Protein AF-G2PT83-F1 (afdb_monomer)

Nearest PDB structures (foldseek):
  5y8t-assembly2_B  TM=5.193E-01  e=3.293E-01  Bacillus spizizenii str. W23
  9bk7-assembly1_A  TM=5.354E-01  e=8.147E-01  synthetic construct
  5ysh-assembly1_A  TM=3.073E-01  e=3.267E+00  Klebsiella oxytoca
  5wq3-assembly1_C-3  TM=2.056E-01  e=6.347E+00  Corynebacterium glutamicum

Structure (mmCIF, N/CA/C/O backbone):
data_AF-G2PT83-F1
#
_entry.id   AF-G2PT83-F1
#
loop_
_atom_site.group_PDB
_atom_site.id
_atom_site.type_symbol
_atom_site.label_atom_id
_atom_site.label_alt_id
_atom_site.label_comp_id
_atom_site.label_asym_id
_atom_site.label_entity_id
_atom_site.label_seq_id
_atom_site.pdbx_PDB_ins_code
_atom_site.Cartn_x
_atom_site.Cartn_y
_atom_site.Cartn_z
_atom_site.occupancy
_atom_site.B_iso_or_equiv
_atom_site.auth_seq_id
_atom_site.auth_comp_id
_atom_site.auth_asym_id
_atom_site.auth_atom_id
_atom_site.pdbx_PDB_model_num
ATOM 1 N N . MET A 1 1 ? 16.046 -8.440 -35.932 1.00 61.16 1 MET A N 1
ATOM 2 C CA . MET A 1 1 ? 14.794 -7.936 -35.333 1.00 61.16 1 MET A CA 1
ATOM 3 C C . MET A 1 1 ? 14.432 -8.852 -34.173 1.00 61.16 1 MET A C 1
ATOM 5 O O . MET A 1 1 ? 14.391 -10.060 -34.379 1.00 61.16 1 MET A O 1
ATOM 9 N N . VAL A 1 2 ? 14.302 -8.329 -32.952 1.00 81.81 2 VAL A N 1
ATOM 10 C CA . VAL A 1 2 ? 13.869 -9.134 -31.797 1.00 81.81 2 VAL A CA 1
ATOM 11 C C . VAL A 1 2 ? 12.350 -9.255 -31.836 1.00 81.81 2 VAL A C 1
ATOM 13 O O . VAL A 1 2 ? 11.663 -8.249 -31.931 1.00 81.81 2 VAL A O 1
ATOM 16 N N . ILE A 1 3 ? 11.838 -10.484 -31.760 1.00 88.31 3 ILE A N 1
ATOM 17 C CA . ILE A 1 3 ? 10.408 -10.735 -31.553 1.00 88.31 3 ILE A CA 1
ATOM 18 C C . ILE A 1 3 ? 10.110 -10.463 -30.080 1.00 88.31 3 ILE A C 1
ATOM 20 O O . ILE A 1 3 ? 10.732 -11.095 -29.217 1.00 88.31 3 ILE A O 1
ATOM 24 N N . ILE A 1 4 ? 9.221 -9.508 -29.812 1.00 91.12 4 ILE A N 1
ATOM 25 C CA . ILE A 1 4 ? 8.724 -9.158 -28.477 1.00 91.12 4 ILE A CA 1
ATOM 26 C C . ILE A 1 4 ? 7.743 -10.243 -28.020 1.00 91.12 4 ILE A C 1
ATOM 28 O O . ILE A 1 4 ? 6.902 -10.692 -28.792 1.00 91.12 4 ILE A O 1
ATOM 32 N N . THR A 1 5 ? 7.926 -10.732 -26.795 1.00 92.94 5 THR A N 1
ATOM 33 C CA . THR A 1 5 ? 7.056 -11.729 -26.157 1.00 92.94 5 THR A CA 1
ATOM 34 C C . THR A 1 5 ? 6.205 -11.060 -25.086 1.00 92.94 5 THR A C 1
ATOM 36 O O . THR A 1 5 ? 6.587 -10.009 -24.581 1.00 92.94 5 THR A O 1
ATOM 39 N N . GLU A 1 6 ? 5.132 -11.712 -24.642 1.00 92.81 6 GLU A N 1
ATOM 40 C CA . GLU A 1 6 ? 4.257 -11.208 -23.569 1.00 92.81 6 GLU A CA 1
ATOM 41 C C . GLU A 1 6 ? 5.035 -10.811 -22.294 1.00 92.81 6 GLU A C 1
ATOM 43 O O . GLU A 1 6 ? 4.738 -9.815 -21.637 1.00 92.81 6 GLU A O 1
ATOM 48 N N . ARG A 1 7 ? 6.096 -11.554 -21.939 1.00 92.81 7 ARG A N 1
ATOM 49 C CA . ARG A 1 7 ? 6.941 -11.206 -20.781 1.00 92.81 7 ARG A CA 1
ATOM 50 C C . ARG A 1 7 ? 7.775 -9.951 -21.008 1.00 92.81 7 ARG A C 1
ATOM 52 O O . ARG A 1 7 ? 8.068 -9.242 -20.049 1.00 92.81 7 ARG A O 1
ATOM 59 N N . ASP A 1 8 ? 8.174 -9.685 -22.247 1.00 94.88 8 ASP A N 1
ATOM 60 C CA . ASP A 1 8 ? 8.874 -8.445 -22.570 1.00 94.88 8 ASP A CA 1
ATOM 61 C C . ASP A 1 8 ? 7.908 -7.268 -22.568 1.00 94.88 8 ASP A C 1
ATOM 63 O O . ASP A 1 8 ? 8.274 -6.217 -22.069 1.00 94.88 8 ASP A O 1
ATOM 67 N N . GLU A 1 9 ? 6.677 -7.442 -23.049 1.00 95.06 9 GLU A N 1
ATOM 68 C CA . GLU A 1 9 ? 5.641 -6.404 -22.966 1.00 95.06 9 GLU A CA 1
ATOM 69 C C . GLU A 1 9 ? 5.367 -6.036 -21.508 1.00 95.06 9 GLU A C 1
ATOM 71 O O . GLU A 1 9 ? 5.374 -4.855 -21.162 1.00 95.06 9 GLU A O 1
ATOM 76 N N . LYS A 1 10 ? 5.237 -7.036 -20.623 1.00 94.56 10 LYS A N 1
ATOM 77 C CA . LYS A 1 10 ? 5.121 -6.818 -19.171 1.00 94.56 10 LYS A CA 1
ATOM 78 C C . LYS A 1 10 ? 6.321 -6.053 -18.618 1.00 94.56 10 LYS A C 1
ATOM 80 O O . LYS A 1 10 ? 6.141 -5.065 -17.912 1.00 94.56 10 LYS A O 1
ATOM 85 N N . LEU A 1 11 ? 7.539 -6.466 -18.970 1.00 95.75 11 LEU A N 1
ATOM 86 C CA . LEU A 1 11 ? 8.767 -5.787 -18.551 1.00 95.75 11 LEU A CA 1
ATOM 87 C C . LEU A 1 11 ? 8.805 -4.327 -19.027 1.00 95.75 11 LEU A C 1
ATOM 89 O O . LEU A 1 11 ? 9.063 -3.431 -18.229 1.00 95.75 11 LEU A O 1
ATOM 93 N N . LEU A 1 12 ? 8.549 -4.086 -20.312 1.00 96.44 12 LEU A N 1
ATOM 94 C CA . LEU A 1 12 ? 8.581 -2.756 -20.915 1.00 96.44 12 LEU A CA 1
ATOM 95 C C . LEU A 1 12 ? 7.490 -1.856 -20.327 1.00 96.44 12 LEU A C 1
ATOM 97 O O . LEU A 1 12 ? 7.772 -0.698 -20.041 1.00 96.44 12 LEU A O 1
ATOM 101 N N . SER A 1 13 ? 6.293 -2.389 -20.071 1.00 94.88 13 SER A N 1
ATOM 102 C CA . SER A 1 13 ? 5.181 -1.655 -19.445 1.00 94.88 13 SER A CA 1
ATOM 103 C C . SER A 1 13 ? 5.490 -1.258 -18.004 1.00 94.88 13 SER A C 1
ATOM 105 O O . SER A 1 13 ? 5.222 -0.132 -17.584 1.00 94.88 13 SER A O 1
ATOM 107 N N . VAL A 1 14 ? 6.102 -2.164 -17.237 1.00 95.00 14 VAL A N 1
ATOM 108 C CA . VAL A 1 14 ? 6.574 -1.865 -15.880 1.00 95.00 14 VAL A CA 1
ATOM 109 C C . VAL A 1 14 ? 7.645 -0.774 -15.924 1.00 95.00 14 VAL A C 1
ATOM 111 O O . VAL A 1 14 ? 7.515 0.222 -15.220 1.00 95.00 14 VAL A O 1
ATOM 114 N N . ILE A 1 15 ? 8.663 -0.903 -16.779 1.00 95.12 15 ILE A N 1
ATOM 115 C CA . ILE A 1 15 ? 9.720 0.114 -16.894 1.00 95.12 15 ILE A CA 1
ATOM 116 C C . ILE A 1 15 ? 9.152 1.448 -17.390 1.00 95.12 15 ILE A C 1
ATOM 118 O O . ILE A 1 15 ? 9.591 2.484 -16.912 1.00 95.12 15 ILE A O 1
ATOM 122 N N . ALA A 1 16 ? 8.168 1.452 -18.291 1.00 93.44 16 ALA A N 1
ATOM 123 C CA . ALA A 1 16 ? 7.529 2.681 -18.758 1.00 93.44 16 ALA A CA 1
ATOM 124 C C . ALA A 1 16 ? 6.890 3.460 -17.601 1.00 93.44 16 ALA A C 1
ATOM 126 O O . ALA A 1 16 ? 7.115 4.660 -17.469 1.00 93.44 16 ALA A O 1
ATOM 127 N N . ARG A 1 17 ? 6.159 2.768 -16.718 1.00 91.94 17 ARG A N 1
ATOM 128 C CA . ARG A 1 17 ? 5.520 3.393 -15.550 1.00 91.94 17 ARG A CA 1
ATOM 129 C C . ARG A 1 17 ? 6.517 3.784 -14.474 1.00 91.94 17 ARG A C 1
ATOM 131 O O . ARG A 1 17 ? 6.433 4.884 -13.945 1.00 91.94 17 ARG A O 1
ATOM 138 N N . PHE A 1 18 ? 7.465 2.908 -14.151 1.00 92.56 18 PHE A N 1
ATOM 139 C CA . PHE A 1 18 ? 8.439 3.144 -13.083 1.00 92.56 18 PHE A CA 1
ATOM 140 C C . PHE A 1 18 ? 9.678 3.934 -13.538 1.00 92.56 18 PHE A C 1
ATOM 142 O O . PHE A 1 18 ? 10.567 4.199 -12.729 1.00 92.56 18 PHE A O 1
ATOM 149 N N . ARG A 1 19 ? 9.745 4.302 -14.826 1.00 92.38 19 ARG A N 1
ATOM 150 C CA . ARG A 1 19 ? 10.868 4.922 -15.565 1.00 92.38 19 ARG A CA 1
ATOM 151 C C . ARG A 1 19 ? 12.132 4.050 -15.664 1.00 92.38 19 ARG A C 1
ATOM 153 O O . ARG A 1 19 ? 12.809 4.039 -16.695 1.00 92.38 19 ARG A O 1
ATOM 160 N N . ARG A 1 20 ? 12.435 3.267 -14.628 1.00 92.44 20 ARG A N 1
ATOM 161 C CA . ARG A 1 20 ? 13.499 2.255 -14.567 1.00 92.44 20 ARG A CA 1
ATOM 162 C C . ARG A 1 20 ? 13.199 1.219 -13.476 1.00 92.44 20 ARG A C 1
ATOM 164 O O . ARG A 1 20 ? 12.404 1.489 -12.581 1.00 92.44 20 ARG A O 1
ATOM 171 N N . ILE A 1 21 ? 13.871 0.070 -13.518 1.00 93.31 21 ILE A N 1
ATOM 172 C CA . ILE A 1 21 ? 13.811 -0.975 -12.479 1.00 93.31 21 ILE A CA 1
ATOM 173 C C . ILE A 1 21 ? 15.180 -1.622 -12.269 1.00 93.31 21 ILE A C 1
ATOM 175 O O . ILE A 1 21 ? 16.045 -1.556 -13.145 1.00 93.31 21 ILE A O 1
ATOM 179 N N . ASP A 1 22 ? 15.370 -2.305 -11.146 1.00 91.56 22 ASP A N 1
ATOM 180 C CA . ASP A 1 22 ? 16.567 -3.102 -10.896 1.00 91.56 22 ASP A CA 1
ATOM 181 C C . ASP A 1 22 ? 16.582 -4.430 -11.693 1.00 91.56 22 ASP A C 1
ATOM 183 O O . ASP A 1 22 ? 15.568 -4.924 -12.206 1.00 91.56 22 ASP A O 1
ATOM 187 N N . TYR A 1 23 ? 17.766 -5.039 -11.809 1.00 91.38 23 TYR A N 1
ATOM 188 C CA . TYR A 1 23 ? 17.926 -6.315 -12.515 1.00 91.38 23 TYR A CA 1
ATOM 189 C C . TYR A 1 23 ? 17.228 -7.503 -11.836 1.00 91.38 23 TYR A C 1
ATOM 191 O O . TYR A 1 23 ? 16.969 -8.491 -12.527 1.00 91.38 23 TYR A O 1
ATOM 199 N N . ASP A 1 24 ? 17.005 -7.499 -10.521 1.00 90.06 24 ASP A N 1
ATOM 200 C CA . ASP A 1 24 ? 16.285 -8.578 -9.829 1.00 90.06 24 ASP A CA 1
ATOM 201 C C . ASP A 1 24 ? 14.798 -8.548 -10.201 1.00 90.06 24 ASP A C 1
ATOM 203 O O . ASP A 1 24 ? 14.266 -9.578 -10.623 1.00 90.06 24 ASP A O 1
ATOM 207 N N . THR A 1 25 ? 14.172 -7.372 -10.208 1.00 91.50 25 THR A N 1
ATOM 208 C CA . THR A 1 25 ? 12.797 -7.157 -10.683 1.00 91.50 25 THR A CA 1
ATOM 209 C C . THR A 1 25 ? 12.654 -7.542 -12.157 1.00 91.50 25 THR A C 1
ATOM 211 O O . THR A 1 25 ? 11.752 -8.297 -12.526 1.00 91.50 25 THR A O 1
ATOM 214 N N . ALA A 1 26 ? 13.594 -7.132 -13.018 1.00 93.12 26 ALA A N 1
ATOM 215 C CA . ALA A 1 26 ? 13.579 -7.542 -14.426 1.00 93.12 26 ALA A CA 1
ATOM 216 C C . ALA A 1 26 ? 13.672 -9.071 -14.595 1.00 93.12 26 ALA A C 1
ATOM 218 O O . ALA A 1 26 ? 13.004 -9.661 -15.450 1.00 93.12 26 ALA A O 1
ATOM 219 N N . ARG A 1 27 ? 14.496 -9.734 -13.773 1.00 91.44 27 ARG A N 1
ATOM 220 C CA . ARG A 1 27 ? 14.614 -11.198 -13.769 1.00 91.44 27 ARG A CA 1
ATOM 221 C C . ARG A 1 27 ? 13.336 -11.865 -13.276 1.00 91.44 27 ARG A C 1
ATOM 223 O O . ARG A 1 27 ? 12.933 -12.851 -13.884 1.00 91.44 27 ARG A O 1
ATOM 230 N N . LEU A 1 28 ? 12.691 -11.319 -12.248 1.00 91.06 28 LEU A N 1
ATOM 231 C CA . LEU A 1 28 ? 11.420 -11.819 -11.726 1.00 91.06 28 LEU A CA 1
ATOM 232 C C . LEU A 1 28 ? 10.342 -11.860 -12.821 1.00 91.06 28 LEU A C 1
ATOM 234 O O . LEU A 1 28 ? 9.713 -12.898 -13.012 1.00 91.06 28 LEU A O 1
ATOM 238 N N . ILE A 1 29 ? 10.196 -10.778 -13.594 1.00 92.75 29 ILE A N 1
ATOM 239 C CA . ILE A 1 29 ? 9.209 -10.680 -14.686 1.00 92.75 29 ILE A CA 1
ATOM 240 C C . ILE A 1 29 ? 9.523 -11.673 -15.817 1.00 92.75 29 ILE A C 1
ATOM 242 O O . ILE A 1 29 ? 8.645 -12.371 -16.329 1.00 92.75 29 ILE A O 1
ATOM 246 N N . LEU A 1 30 ? 10.794 -11.763 -16.223 1.00 91.44 30 LEU A N 1
ATOM 247 C CA . LEU A 1 30 ? 11.213 -12.615 -17.343 1.00 91.44 30 LEU A CA 1
ATOM 248 C C . LEU A 1 30 ? 11.291 -14.111 -16.973 1.00 91.44 30 LEU A C 1
ATOM 250 O O . LEU A 1 30 ? 11.256 -14.976 -17.860 1.00 91.44 30 LEU A O 1
ATOM 254 N N . GLY A 1 31 ? 11.376 -14.436 -15.682 1.00 87.06 31 GLY A N 1
ATOM 255 C CA . GLY A 1 31 ? 11.450 -15.791 -15.143 1.00 87.06 31 GLY A CA 1
ATOM 256 C C . GLY A 1 31 ? 12.885 -16.319 -15.018 1.00 87.06 31 GLY A C 1
ATOM 257 O O . GLY A 1 31 ? 13.765 -15.663 -14.469 1.00 87.06 31 GLY A O 1
ATOM 258 N N . SER A 1 32 ? 13.135 -17.548 -15.496 1.00 81.12 32 SER A N 1
ATOM 259 C CA . SER A 1 32 ? 14.377 -18.308 -15.236 1.00 81.12 32 SER A CA 1
ATOM 260 C C . SER A 1 32 ? 15.671 -17.473 -15.311 1.00 81.12 32 SER A C 1
ATOM 262 O O . SER A 1 32 ? 15.878 -16.726 -16.267 1.00 81.12 32 SER A O 1
ATOM 264 N N . ARG A 1 33 ? 16.582 -17.641 -14.340 1.00 72.81 33 ARG A N 1
ATOM 265 C CA . ARG A 1 33 ? 17.803 -16.818 -14.179 1.00 72.81 33 ARG A CA 1
ATOM 266 C C . ARG A 1 33 ? 18.690 -16.750 -15.432 1.00 72.81 33 ARG A C 1
ATOM 268 O O . ARG A 1 33 ? 19.196 -15.689 -15.783 1.00 72.81 33 ARG A O 1
ATOM 275 N N . TRP A 1 34 ? 18.883 -17.876 -16.117 1.00 73.88 34 TRP A N 1
ATOM 276 C CA . TRP A 1 34 ? 19.700 -17.932 -17.336 1.00 73.88 34 TRP A CA 1
ATOM 277 C C . TRP A 1 34 ? 18.961 -17.419 -18.575 1.00 73.88 34 TRP A C 1
ATOM 279 O O . TRP A 1 34 ? 19.566 -16.773 -19.435 1.00 73.88 34 TRP A O 1
ATOM 289 N N . GLY A 1 35 ? 17.655 -17.687 -18.665 1.00 84.50 35 GLY A N 1
ATOM 290 C CA . GLY A 1 35 ? 16.815 -17.203 -19.758 1.00 84.50 35 GLY A CA 1
ATOM 291 C C . GLY A 1 35 ? 16.669 -15.684 -19.727 1.00 84.50 35 GLY A C 1
ATOM 292 O O . GLY A 1 35 ? 16.851 -15.032 -20.755 1.00 84.50 35 GLY A O 1
ATOM 293 N N . SER A 1 36 ? 16.440 -15.116 -18.542 1.00 89.25 36 SER A N 1
ATOM 294 C CA . SER A 1 36 ? 16.306 -13.673 -18.334 1.00 89.25 36 SER A CA 1
ATOM 295 C C . SER A 1 36 ? 17.589 -12.921 -18.680 1.00 89.25 36 SER A C 1
ATOM 297 O O . SER A 1 36 ? 17.516 -11.941 -19.410 1.00 89.25 36 SER A O 1
ATOM 299 N N . HIS A 1 37 ? 18.775 -13.407 -18.295 1.00 89.88 37 HIS A N 1
ATOM 300 C CA . HIS A 1 37 ? 20.033 -12.743 -18.668 1.00 89.88 37 HIS A CA 1
ATOM 301 C C . HIS A 1 37 ? 20.239 -12.670 -20.192 1.00 89.88 37 HIS A C 1
ATOM 303 O O . HIS A 1 37 ? 20.523 -11.602 -20.740 1.00 89.88 37 HIS A O 1
ATOM 309 N N . LYS A 1 38 ? 20.047 -13.792 -20.903 1.00 91.19 38 LYS A N 1
ATOM 310 C CA . LYS A 1 38 ? 20.135 -13.818 -22.375 1.00 91.19 38 LYS A CA 1
ATOM 311 C C . LYS A 1 38 ? 19.074 -12.923 -23.015 1.00 91.19 38 LYS A C 1
ATOM 313 O O . LYS A 1 38 ? 19.353 -12.292 -24.035 1.00 91.19 38 LYS A O 1
ATOM 318 N N . ARG A 1 39 ? 17.870 -12.873 -22.438 1.00 94.19 39 ARG A N 1
ATOM 319 C CA . ARG A 1 39 ? 16.771 -12.051 -22.949 1.00 94.19 39 ARG A CA 1
ATOM 320 C C . ARG A 1 39 ? 17.040 -10.561 -22.757 1.00 94.19 39 ARG A C 1
ATOM 322 O O . ARG A 1 39 ? 16.969 -9.830 -23.739 1.00 94.19 39 ARG A O 1
ATOM 329 N N . ILE A 1 40 ? 17.449 -10.139 -21.560 1.00 94.81 40 ILE A N 1
ATOM 330 C CA . ILE A 1 40 ? 17.853 -8.754 -21.269 1.00 94.81 40 ILE A CA 1
ATOM 331 C C . ILE A 1 40 ? 18.957 -8.318 -22.232 1.00 94.81 40 ILE A C 1
ATOM 333 O O . ILE A 1 40 ? 18.846 -7.255 -22.833 1.00 94.81 40 ILE A O 1
ATOM 337 N N . LYS A 1 41 ? 19.977 -9.160 -22.459 1.00 94.38 41 LYS A N 1
ATOM 338 C CA . LYS A 1 41 ? 21.035 -8.861 -23.435 1.00 94.38 41 LYS A CA 1
ATOM 339 C C . LYS A 1 41 ? 20.471 -8.600 -24.837 1.00 94.38 41 LYS A C 1
ATOM 341 O O . LYS A 1 41 ? 20.796 -7.582 -25.430 1.00 94.38 41 LYS A O 1
ATOM 346 N N . LYS A 1 42 ? 19.577 -9.457 -25.342 1.00 95.00 42 LYS A N 1
ATOM 347 C CA . LYS A 1 42 ? 18.940 -9.253 -26.659 1.00 95.00 42 LYS A CA 1
ATOM 348 C C . LYS A 1 42 ? 18.139 -7.948 -26.740 1.00 95.00 42 LYS A C 1
ATOM 350 O O . LYS A 1 42 ? 18.166 -7.289 -27.779 1.00 95.00 42 LYS A O 1
ATOM 355 N N . LEU A 1 43 ? 17.424 -7.591 -25.672 1.00 96.44 43 LEU A N 1
ATOM 356 C CA . LEU A 1 43 ? 16.651 -6.347 -25.599 1.00 96.44 43 LEU A CA 1
ATOM 357 C C . LEU A 1 43 ? 17.556 -5.106 -25.539 1.00 96.44 43 LEU A C 1
ATOM 359 O O . LEU A 1 43 ? 17.233 -4.103 -26.171 1.00 96.44 43 LEU A O 1
ATOM 363 N N . LEU A 1 44 ? 18.695 -5.187 -24.840 1.00 96.12 44 LEU A N 1
ATOM 364 C CA . LEU A 1 44 ? 19.739 -4.153 -24.842 1.00 96.12 44 LEU A CA 1
ATOM 365 C C . LEU A 1 44 ? 20.349 -3.989 -26.242 1.00 96.12 44 LEU A C 1
ATOM 367 O O . LEU A 1 44 ? 20.380 -2.880 -26.769 1.00 96.12 44 LEU A O 1
ATOM 371 N N . ASP A 1 45 ? 20.757 -5.093 -26.877 1.00 96.06 45 ASP A N 1
ATOM 372 C CA . ASP A 1 45 ? 21.353 -5.093 -28.224 1.00 96.06 45 ASP A CA 1
ATOM 373 C C . ASP A 1 45 ? 20.380 -4.518 -29.274 1.00 96.06 45 ASP A C 1
ATOM 375 O O . ASP A 1 45 ? 20.790 -3.884 -30.244 1.00 96.06 45 ASP A O 1
ATOM 379 N N . SER A 1 46 ? 19.072 -4.700 -29.059 1.00 95.44 46 SER A N 1
ATOM 380 C CA . SER A 1 46 ? 18.005 -4.177 -29.925 1.00 95.44 46 SER A CA 1
ATOM 381 C C . SER A 1 46 ? 17.469 -2.809 -29.493 1.00 95.44 46 SER A C 1
ATOM 383 O O . SER A 1 46 ? 16.477 -2.353 -30.053 1.00 95.44 46 SER A O 1
ATOM 385 N N . ARG A 1 47 ? 18.104 -2.151 -28.513 1.00 96.19 47 ARG A N 1
ATOM 386 C CA . ARG A 1 47 ? 17.750 -0.814 -27.998 1.00 96.19 47 ARG A CA 1
ATOM 387 C C . ARG A 1 47 ? 16.337 -0.684 -27.413 1.00 96.19 47 ARG A C 1
ATOM 389 O O . ARG A 1 47 ? 15.842 0.433 -27.269 1.00 96.19 47 ARG A O 1
ATOM 396 N N . TYR A 1 48 ? 15.700 -1.794 -27.038 1.00 97.00 48 TYR A N 1
ATOM 397 C CA . TYR A 1 48 ? 14.461 -1.775 -26.251 1.00 97.00 48 TYR A CA 1
ATOM 398 C C . TYR A 1 48 ? 14.739 -1.412 -24.793 1.00 97.00 48 TYR A C 1
ATOM 400 O O . TYR A 1 48 ? 13.987 -0.663 -24.178 1.00 97.00 48 TYR A O 1
ATOM 408 N N . LEU A 1 49 ? 15.863 -1.888 -24.262 1.00 97.00 49 LEU A N 1
ATOM 409 C CA . LEU A 1 49 ? 16.367 -1.511 -22.947 1.00 97.00 49 LEU A CA 1
ATOM 410 C C . LEU A 1 49 ? 17.659 -0.705 -23.087 1.00 97.00 49 LEU A C 1
ATOM 412 O O . LEU A 1 49 ? 18.384 -0.832 -24.076 1.00 97.00 49 LEU A O 1
ATOM 416 N N . ALA A 1 50 ? 17.975 0.064 -22.055 1.00 96.44 50 ALA A N 1
ATOM 417 C CA . ALA A 1 50 ? 19.273 0.670 -21.817 1.00 96.44 50 ALA A CA 1
ATOM 418 C C . ALA A 1 50 ? 19.691 0.425 -20.362 1.00 96.44 50 ALA A C 1
ATOM 420 O O . ALA A 1 50 ? 18.854 0.216 -19.482 1.00 96.44 50 ALA A O 1
ATOM 421 N N . LYS A 1 51 ? 21.001 0.439 -20.105 1.00 94.31 51 LYS A N 1
ATOM 422 C CA . LYS A 1 51 ? 21.518 0.400 -18.733 1.00 94.31 51 LYS A CA 1
ATOM 423 C C . LYS A 1 51 ? 21.353 1.773 -18.094 1.00 94.31 51 LYS A C 1
ATOM 425 O O . LYS A 1 51 ? 21.640 2.777 -18.744 1.00 94.31 51 LYS A O 1
ATOM 430 N N . ASP A 1 52 ? 20.949 1.785 -16.832 1.00 89.50 52 ASP A N 1
ATOM 431 C CA . ASP A 1 52 ? 20.980 2.969 -15.983 1.00 89.50 52 ASP A CA 1
ATOM 432 C C . ASP A 1 52 ? 21.866 2.671 -14.771 1.00 89.50 52 ASP A C 1
ATOM 434 O O . ASP A 1 52 ? 21.550 1.829 -13.928 1.00 89.50 52 ASP A O 1
ATOM 438 N N . GLY A 1 53 ? 23.063 3.254 -14.757 1.00 85.12 53 GLY A N 1
ATOM 439 C CA . GLY A 1 53 ? 24.109 2.862 -13.817 1.00 85.12 53 GLY A CA 1
ATOM 440 C C . GLY A 1 53 ? 24.498 1.376 -13.918 1.00 85.12 53 GLY A C 1
ATOM 441 O O . GLY A 1 53 ? 24.499 0.766 -14.993 1.00 85.12 53 GLY A O 1
ATOM 442 N N . LYS A 1 54 ? 24.895 0.792 -12.779 1.00 84.12 54 LYS A N 1
ATOM 443 C CA . LYS A 1 54 ? 25.345 -0.612 -12.693 1.00 84.12 54 LYS A CA 1
ATOM 444 C C . LYS A 1 54 ? 24.219 -1.597 -12.376 1.00 84.12 54 LYS A C 1
ATOM 446 O O . LYS A 1 54 ? 24.338 -2.768 -12.726 1.00 84.12 54 LYS A O 1
ATOM 451 N N . SER A 1 55 ? 23.166 -1.136 -11.710 1.00 86.12 55 SER A N 1
ATOM 452 C CA . SER A 1 55 ? 22.152 -1.978 -11.065 1.00 86.12 55 SER A CA 1
ATOM 453 C C . SER A 1 55 ? 20.752 -1.840 -11.657 1.00 86.12 55 SER A C 1
ATOM 455 O O . SER A 1 55 ? 19.896 -2.653 -11.310 1.00 86.12 55 SER A O 1
ATOM 457 N N . CYS A 1 56 ? 20.521 -0.890 -12.570 1.00 92.69 56 CYS A N 1
ATOM 458 C CA . CYS A 1 56 ? 19.192 -0.611 -13.105 1.00 92.69 56 CYS A CA 1
ATOM 459 C C . CYS A 1 56 ? 19.122 -0.715 -14.637 1.00 92.69 56 CYS A C 1
ATOM 461 O O . CYS A 1 56 ? 20.120 -0.670 -15.371 1.00 92.69 56 CYS A O 1
ATOM 463 N N . LEU A 1 57 ? 17.893 -0.881 -15.114 1.00 94.94 57 LEU A N 1
ATOM 464 C CA . LEU A 1 57 ? 17.485 -0.927 -16.509 1.00 94.94 57 LEU A CA 1
ATOM 465 C C . LEU A 1 57 ? 16.404 0.127 -16.741 1.00 94.94 57 LEU A C 1
ATOM 467 O O . LEU A 1 57 ? 15.447 0.207 -15.974 1.00 94.94 57 LEU A O 1
ATOM 471 N N . LYS A 1 58 ? 16.530 0.879 -17.833 1.00 96.06 58 LYS A N 1
ATOM 472 C CA . LYS A 1 58 ? 15.512 1.815 -18.330 1.00 96.06 58 LYS A CA 1
ATOM 473 C C . LYS A 1 58 ? 15.132 1.489 -19.770 1.00 96.06 58 LYS A C 1
ATOM 475 O O . LYS A 1 58 ? 15.767 0.640 -20.403 1.00 96.06 58 LYS A O 1
ATOM 480 N N . LEU A 1 59 ? 14.111 2.153 -20.308 1.00 96.69 59 LEU A N 1
ATOM 481 C CA . LEU A 1 59 ? 13.787 2.008 -21.727 1.00 96.69 59 LEU A CA 1
ATOM 482 C C . LEU A 1 59 ? 14.882 2.640 -22.594 1.00 96.69 59 LEU A C 1
ATOM 484 O O . LEU A 1 59 ? 15.298 3.779 -22.375 1.00 96.69 59 LEU A O 1
ATOM 488 N N . GLY A 1 60 ? 15.339 1.890 -23.596 1.00 96.19 60 GLY A N 1
ATOM 489 C CA . GLY A 1 60 ? 16.145 2.432 -24.689 1.00 96.19 60 GLY A CA 1
ATOM 490 C C . GLY A 1 60 ? 15.257 3.105 -25.738 1.00 96.19 60 GLY A C 1
ATOM 491 O O . GLY A 1 60 ? 14.034 3.094 -25.618 1.00 96.19 60 GLY A O 1
ATOM 492 N N . GLN A 1 61 ? 15.849 3.663 -26.797 1.00 95.50 61 GLN A N 1
ATOM 493 C CA . GLN A 1 61 ? 15.094 4.409 -27.812 1.00 95.50 61 GLN A CA 1
ATOM 494 C C . GLN A 1 61 ? 13.935 3.600 -28.419 1.00 95.50 61 GLN A C 1
ATOM 496 O O . GLN A 1 61 ? 12.819 4.101 -28.500 1.00 95.50 61 GLN A O 1
ATOM 501 N N . SER A 1 62 ? 14.175 2.341 -28.797 1.00 95.88 62 SER A N 1
ATOM 502 C CA . SER A 1 62 ? 13.131 1.474 -29.357 1.00 95.88 62 SER A CA 1
ATOM 503 C C . SER A 1 62 ? 12.074 1.099 -28.317 1.00 95.88 62 SER A C 1
ATOM 505 O O . SER A 1 62 ? 10.916 0.912 -28.668 1.00 95.88 62 SER A O 1
ATOM 507 N N . GLY A 1 63 ? 12.452 1.032 -27.038 1.00 96.56 63 GLY A N 1
ATOM 508 C CA . GLY A 1 63 ? 11.518 0.803 -25.937 1.00 96.56 63 GLY A CA 1
ATOM 509 C C . GLY A 1 63 ? 10.618 2.008 -25.687 1.00 96.56 63 GLY A C 1
ATOM 510 O O . GLY A 1 63 ? 9.419 1.829 -25.511 1.00 96.56 63 GLY A O 1
ATOM 511 N N . LYS A 1 64 ? 11.170 3.229 -25.733 1.00 96.00 64 LYS A N 1
ATOM 512 C CA . LYS A 1 64 ? 10.393 4.473 -25.609 1.00 96.00 64 LYS A CA 1
ATOM 513 C C . LYS A 1 64 ? 9.390 4.618 -26.757 1.00 96.00 64 LYS A C 1
ATOM 515 O O . LYS A 1 64 ? 8.231 4.923 -26.503 1.00 96.00 64 LYS A O 1
ATOM 520 N N . THR A 1 65 ? 9.804 4.323 -27.993 1.00 96.12 65 THR A N 1
ATOM 521 C CA . THR A 1 65 ? 8.890 4.276 -29.147 1.00 96.12 65 THR A CA 1
ATOM 522 C C . THR A 1 65 ? 7.787 3.240 -28.945 1.00 96.12 65 THR A C 1
ATOM 524 O O . THR A 1 65 ? 6.616 3.569 -29.092 1.00 96.12 65 THR A O 1
ATOM 527 N N . TRP A 1 66 ? 8.141 2.021 -28.528 1.00 96.06 66 TRP A N 1
ATOM 528 C CA . TRP A 1 66 ? 7.159 0.971 -28.256 1.00 96.06 66 TRP A CA 1
ATOM 529 C C . TRP A 1 66 ? 6.142 1.387 -27.182 1.00 96.06 66 TRP A C 1
ATOM 531 O O . TRP A 1 66 ? 4.945 1.205 -27.386 1.00 96.06 66 TRP A O 1
ATOM 541 N N . ALA A 1 67 ? 6.597 1.987 -26.076 1.00 94.62 67 ALA A N 1
ATOM 542 C CA . ALA A 1 67 ? 5.729 2.434 -24.985 1.00 94.62 67 ALA A CA 1
ATOM 543 C C . ALA A 1 67 ? 4.751 3.530 -25.434 1.00 94.62 67 ALA A C 1
ATOM 545 O O . ALA A 1 67 ? 3.576 3.479 -25.081 1.00 94.62 67 ALA A O 1
ATOM 546 N N . TYR A 1 68 ? 5.205 4.474 -26.259 1.00 93.94 68 TYR A N 1
ATOM 547 C CA . TYR A 1 68 ? 4.323 5.482 -26.841 1.00 93.94 68 TYR A CA 1
ATOM 548 C C . TYR A 1 68 ? 3.278 4.851 -27.774 1.00 93.94 68 TYR A C 1
ATOM 550 O O . TYR A 1 68 ? 2.088 5.104 -27.622 1.00 93.94 68 TYR A O 1
ATOM 558 N N . GLU A 1 69 ? 3.704 3.982 -28.694 1.00 94.56 69 GLU A N 1
ATOM 559 C CA . GLU A 1 69 ? 2.821 3.360 -29.691 1.00 94.56 69 GLU A CA 1
ATOM 560 C C . GLU A 1 69 ? 1.785 2.402 -29.083 1.00 94.56 69 GLU A C 1
ATOM 562 O O . GLU A 1 69 ? 0.669 2.318 -29.589 1.00 94.56 69 GLU A O 1
ATOM 567 N N . HIS A 1 70 ? 2.144 1.671 -28.022 1.00 93.19 70 HIS A N 1
ATOM 568 C CA . HIS A 1 70 ? 1.307 0.595 -27.473 1.00 93.19 70 HIS A CA 1
ATOM 569 C C . HIS A 1 70 ? 0.595 0.978 -26.174 1.00 93.19 70 HIS A C 1
ATOM 571 O O . HIS A 1 70 ? -0.462 0.425 -25.882 1.00 93.19 70 HIS A O 1
ATOM 577 N N . LEU A 1 71 ? 1.164 1.895 -25.385 1.00 88.88 71 LEU A N 1
ATOM 578 C CA . LEU A 1 71 ? 0.619 2.301 -24.083 1.00 88.88 71 LEU A CA 1
ATOM 579 C C . LEU A 1 71 ? 0.197 3.775 -24.051 1.00 88.88 71 LEU A C 1
ATOM 581 O O . LEU A 1 71 ? -0.432 4.191 -23.084 1.00 88.88 71 LEU A O 1
ATOM 585 N N . GLY A 1 72 ? 0.564 4.577 -25.057 1.00 88.25 72 GLY A N 1
ATOM 586 C CA . GLY A 1 72 ? 0.343 6.026 -25.044 1.00 88.25 72 GLY A CA 1
ATOM 587 C C . GLY A 1 72 ? 1.208 6.775 -24.025 1.00 88.25 72 GLY A C 1
ATOM 588 O O . GLY A 1 72 ? 0.930 7.932 -23.727 1.00 88.25 72 GLY A O 1
ATOM 589 N N . ILE A 1 73 ? 2.249 6.137 -23.476 1.00 86.81 73 ILE A N 1
ATOM 590 C CA . ILE A 1 73 ? 3.071 6.705 -22.400 1.00 86.81 73 ILE A CA 1
ATOM 591 C C . ILE A 1 73 ? 4.329 7.344 -22.988 1.00 86.81 73 ILE A C 1
ATOM 593 O O . ILE A 1 73 ? 5.138 6.676 -23.639 1.00 86.81 73 ILE A O 1
ATOM 597 N N . THR A 1 74 ? 4.538 8.626 -22.689 1.00 88.00 74 THR A N 1
ATOM 598 C CA . THR A 1 74 ? 5.814 9.303 -22.950 1.00 88.00 74 THR A CA 1
ATOM 599 C C . THR A 1 74 ? 6.747 9.079 -21.766 1.00 88.00 74 THR A C 1
ATOM 601 O O . THR A 1 74 ? 6.485 9.544 -20.664 1.00 88.00 74 THR A O 1
ATOM 604 N N . VAL A 1 75 ? 7.836 8.336 -21.976 1.00 86.94 75 VAL A N 1
ATOM 605 C CA . VAL A 1 75 ? 8.734 7.935 -20.881 1.00 86.94 75 VAL A CA 1
ATOM 606 C C . VAL A 1 75 ? 9.904 8.905 -20.735 1.00 86.94 75 VAL A C 1
ATOM 608 O O . VAL A 1 75 ? 10.863 8.896 -21.522 1.00 86.94 75 VAL A O 1
ATOM 611 N N . GLU A 1 76 ? 9.831 9.703 -19.677 1.00 84.69 76 GLU A N 1
ATOM 612 C CA . GLU A 1 76 ? 10.900 10.586 -19.217 1.00 84.69 76 GLU A CA 1
ATOM 613 C C . GLU A 1 76 ? 11.931 9.841 -18.358 1.00 84.69 76 GLU A C 1
ATOM 615 O O . GLU A 1 76 ? 11.678 8.756 -17.826 1.00 84.69 76 GLU A O 1
ATOM 620 N N . ASP A 1 77 ? 13.128 10.415 -18.250 1.00 80.31 77 ASP A N 1
ATOM 621 C CA . ASP A 1 77 ? 14.169 9.886 -17.369 1.00 80.31 77 ASP A CA 1
ATOM 622 C C . ASP A 1 77 ? 13.865 10.261 -15.900 1.00 80.31 77 ASP A C 1
ATOM 624 O O . ASP A 1 77 ? 13.051 11.140 -15.616 1.00 80.31 77 ASP A O 1
ATOM 628 N N . VAL A 1 78 ? 14.478 9.553 -14.947 1.00 79.56 78 VAL A N 1
ATOM 629 C CA . VAL A 1 78 ? 14.329 9.874 -13.518 1.00 79.56 78 VAL A CA 1
ATOM 630 C C . VAL A 1 78 ? 15.099 11.158 -13.217 1.00 79.56 78 VAL A C 1
ATOM 632 O O . VAL A 1 78 ? 16.308 11.224 -13.426 1.00 79.56 78 VAL A O 1
ATOM 635 N N . ASP A 1 79 ? 14.383 12.165 -12.739 1.00 76.31 79 ASP A N 1
ATOM 636 C CA . ASP 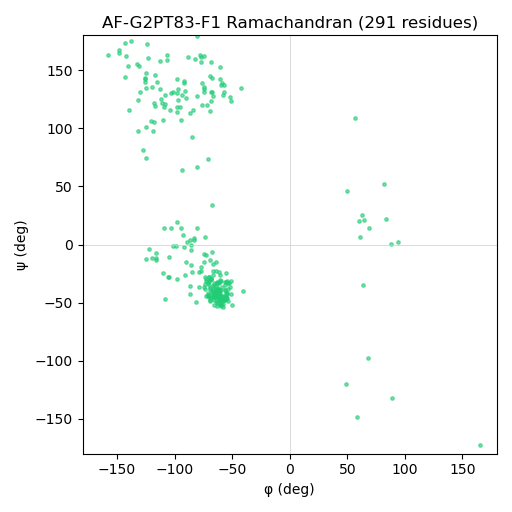A 1 79 ? 14.874 13.491 -12.365 1.00 76.31 79 ASP A CA 1
ATOM 637 C C . ASP A 1 79 ? 15.127 13.619 -10.854 1.00 76.31 79 ASP A C 1
ATOM 639 O O . ASP A 1 79 ? 16.043 14.328 -10.439 1.00 76.31 79 ASP A O 1
ATOM 643 N N . ASP A 1 80 ? 14.365 12.882 -10.041 1.00 81.81 80 ASP A N 1
ATOM 644 C CA . ASP A 1 80 ? 14.464 12.854 -8.579 1.00 81.81 80 ASP A CA 1
ATOM 645 C C . ASP A 1 80 ? 14.669 11.416 -8.064 1.00 81.81 80 ASP A C 1
ATOM 647 O O . ASP A 1 80 ? 13.735 10.611 -7.969 1.00 81.81 80 ASP A O 1
ATOM 651 N N . GLU A 1 81 ? 15.924 11.100 -7.736 1.00 84.69 81 GLU A N 1
ATOM 652 C CA . GLU A 1 81 ? 16.355 9.797 -7.220 1.00 84.69 81 GLU A CA 1
ATOM 653 C C . GLU A 1 81 ? 15.666 9.451 -5.891 1.00 84.69 81 GLU A C 1
ATOM 655 O O . GLU A 1 81 ? 15.190 8.332 -5.710 1.00 84.69 81 GLU A O 1
ATOM 660 N N . GLU A 1 82 ? 15.545 10.424 -4.982 1.00 83.25 82 GLU A N 1
ATOM 661 C CA . GLU A 1 82 ? 14.969 10.211 -3.652 1.00 83.25 82 GLU A CA 1
ATOM 662 C C . GLU A 1 82 ? 13.472 9.897 -3.754 1.00 83.25 82 GLU A C 1
ATOM 664 O O . GLU A 1 82 ? 12.944 9.027 -3.051 1.00 83.25 82 GLU A O 1
ATOM 669 N N . ARG A 1 83 ? 12.761 10.600 -4.640 1.00 81.25 83 ARG A N 1
ATOM 670 C CA . ARG A 1 83 ? 11.352 10.314 -4.921 1.00 81.25 83 ARG A CA 1
ATOM 671 C C . ARG A 1 83 ? 11.188 8.943 -5.562 1.00 81.25 83 ARG A C 1
ATOM 673 O O . ARG A 1 83 ? 10.273 8.214 -5.179 1.00 81.25 83 ARG A O 1
ATOM 680 N N . TRP A 1 84 ? 12.057 8.581 -6.502 1.00 87.56 84 TRP A N 1
ATOM 681 C CA . TRP A 1 84 ? 12.014 7.268 -7.138 1.00 87.56 84 TRP A CA 1
ATOM 682 C C . TRP A 1 84 ? 12.234 6.136 -6.127 1.00 87.56 84 TRP A C 1
ATOM 684 O O . TRP A 1 84 ? 11.437 5.199 -6.103 1.00 87.56 84 TRP A O 1
ATOM 694 N N . GLU A 1 85 ? 13.229 6.251 -5.242 1.00 87.06 85 GLU A N 1
ATOM 695 C CA . GLU A 1 85 ? 13.505 5.268 -4.183 1.00 87.06 85 GLU A CA 1
ATOM 696 C C . GLU A 1 85 ? 12.286 5.027 -3.281 1.00 87.06 85 GLU A C 1
ATOM 698 O O . GLU A 1 85 ? 11.917 3.879 -3.028 1.00 87.06 85 GLU A O 1
ATOM 703 N N . LYS A 1 86 ? 11.589 6.093 -2.861 1.00 84.94 86 LYS A N 1
ATOM 704 C CA . LYS A 1 86 ? 10.366 5.964 -2.043 1.00 84.94 86 LYS A CA 1
ATOM 705 C C . LYS A 1 86 ? 9.256 5.210 -2.763 1.00 84.94 86 LYS A C 1
ATOM 707 O O . LYS A 1 86 ? 8.518 4.460 -2.124 1.00 84.94 86 LYS A O 1
ATOM 712 N N . VAL A 1 87 ? 9.107 5.451 -4.067 1.00 89.25 87 VAL A N 1
ATOM 713 C CA . VAL A 1 87 ? 8.096 4.784 -4.889 1.00 89.25 87 VAL A CA 1
ATOM 714 C C . VAL A 1 87 ? 8.440 3.318 -5.059 1.00 89.25 87 VAL A C 1
ATOM 716 O O . VAL A 1 87 ? 7.567 2.477 -4.874 1.00 89.25 87 VAL A O 1
ATOM 719 N N . ILE A 1 88 ? 9.683 2.991 -5.406 1.00 87.38 88 ILE A N 1
ATOM 720 C CA . ILE A 1 88 ? 10.032 1.613 -5.749 1.00 87.38 88 ILE A CA 1
ATOM 721 C C . ILE A 1 88 ? 10.079 0.679 -4.543 1.00 87.38 88 ILE A C 1
ATOM 723 O O . ILE A 1 88 ? 9.744 -0.493 -4.687 1.00 87.38 88 ILE A O 1
ATOM 727 N N . GLU A 1 89 ? 10.402 1.191 -3.357 1.00 86.00 89 GLU A N 1
ATOM 728 C CA . GLU A 1 89 ? 10.411 0.415 -2.113 1.00 86.00 89 GLU A CA 1
ATOM 729 C C . GLU A 1 89 ? 9.054 -0.253 -1.813 1.00 86.00 89 GLU A C 1
ATOM 731 O O . GLU A 1 89 ? 8.995 -1.360 -1.274 1.00 86.00 89 GLU A O 1
ATOM 736 N N . ILE A 1 90 ? 7.956 0.398 -2.212 1.00 89.19 90 ILE A N 1
ATOM 737 C CA . ILE A 1 90 ? 6.588 -0.095 -2.017 1.00 89.19 90 ILE A CA 1
ATOM 738 C C . ILE A 1 90 ? 5.973 -0.558 -3.345 1.00 89.19 90 ILE A C 1
ATOM 740 O O . ILE A 1 90 ? 5.420 -1.649 -3.428 1.00 89.19 90 ILE A O 1
ATOM 744 N N . GLY A 1 91 ? 6.085 0.236 -4.406 1.00 88.25 91 GLY A N 1
ATOM 745 C CA . GLY A 1 91 ? 5.415 0.002 -5.684 1.00 88.25 91 GLY A CA 1
ATOM 746 C C . GLY A 1 91 ? 6.006 -1.130 -6.531 1.00 88.25 91 GLY A C 1
ATOM 747 O O . GLY A 1 91 ? 5.258 -1.762 -7.273 1.00 88.25 91 GLY A O 1
ATOM 748 N N . LEU A 1 92 ? 7.308 -1.446 -6.416 1.00 89.50 92 LEU A N 1
ATOM 749 C CA . LEU A 1 92 ? 7.914 -2.567 -7.165 1.00 89.50 92 LEU A CA 1
ATOM 750 C C . LEU A 1 92 ? 7.718 -3.932 -6.496 1.00 89.50 92 LEU A C 1
ATOM 752 O O . LEU A 1 92 ? 8.245 -4.942 -6.971 1.00 89.50 92 LEU A O 1
ATOM 756 N N . ARG A 1 93 ? 6.954 -4.002 -5.404 1.00 90.62 93 ARG A N 1
ATOM 757 C CA . ARG A 1 93 ? 6.671 -5.273 -4.738 1.00 90.62 93 ARG A CA 1
ATOM 758 C C . ARG A 1 93 ? 5.984 -6.239 -5.711 1.00 90.62 93 ARG A C 1
ATOM 760 O O . ARG A 1 93 ? 5.082 -5.815 -6.435 1.00 90.62 93 ARG A O 1
ATOM 767 N N . PRO A 1 94 ? 6.337 -7.541 -5.718 1.00 89.06 94 PRO A N 1
ATOM 768 C CA . PRO A 1 94 ? 5.829 -8.502 -6.702 1.00 89.06 94 PRO A CA 1
ATOM 769 C C . PRO A 1 94 ? 4.305 -8.547 -6.836 1.00 89.06 94 PRO A C 1
ATOM 771 O O . PRO A 1 94 ? 3.797 -8.794 -7.926 1.00 89.06 94 PRO A O 1
ATOM 774 N N . LYS A 1 95 ? 3.589 -8.311 -5.731 1.00 89.38 95 LYS A N 1
ATOM 775 C CA . LYS A 1 95 ? 2.127 -8.298 -5.698 1.00 89.38 95 LYS A CA 1
ATOM 776 C C . LYS A 1 95 ? 1.496 -7.026 -6.267 1.00 89.38 95 LYS A C 1
ATOM 778 O O . LYS A 1 95 ? 0.347 -7.086 -6.669 1.00 89.38 95 LYS A O 1
ATOM 783 N N . LEU A 1 96 ? 2.224 -5.908 -6.299 1.00 92.19 96 LEU A N 1
ATOM 784 C CA . LEU A 1 96 ? 1.691 -4.601 -6.709 1.00 92.19 96 LEU A CA 1
ATOM 785 C C . LEU A 1 96 ? 2.168 -4.172 -8.094 1.00 92.19 96 LEU A C 1
ATOM 787 O O . LEU A 1 96 ? 1.474 -3.445 -8.799 1.00 92.19 96 LEU A O 1
ATOM 791 N N . LEU A 1 97 ? 3.351 -4.646 -8.485 1.00 90.69 97 LEU A N 1
ATOM 792 C CA . LEU A 1 97 ? 4.129 -4.237 -9.653 1.00 90.69 97 LEU A CA 1
ATOM 793 C C . LEU A 1 97 ? 3.318 -3.989 -10.937 1.00 90.69 97 LEU A C 1
ATOM 795 O O . LEU A 1 97 ? 3.637 -3.083 -11.712 1.00 90.69 97 LEU A O 1
ATOM 799 N N . TYR A 1 98 ? 2.320 -4.832 -11.207 1.00 90.56 98 TYR A N 1
ATOM 800 C CA . TYR A 1 98 ? 1.584 -4.803 -12.466 1.00 90.56 98 TYR A CA 1
ATOM 801 C C . TYR A 1 98 ? 0.441 -3.798 -12.501 1.00 90.56 98 TYR A C 1
ATOM 803 O O . TYR A 1 98 ? 0.155 -3.324 -13.595 1.00 90.56 98 TYR A O 1
ATOM 811 N N . ASP A 1 99 ? -0.119 -3.394 -11.365 1.00 92.00 99 ASP A N 1
ATOM 812 C CA . ASP A 1 99 ? -1.276 -2.486 -11.318 1.00 92.00 99 ASP A CA 1
ATOM 813 C C . ASP A 1 99 ? -0.998 -1.207 -10.520 1.00 92.00 99 ASP A C 1
ATOM 815 O O . ASP A 1 99 ? -1.818 -0.292 -10.495 1.00 92.00 99 ASP A O 1
ATOM 819 N N . PHE A 1 100 ? 0.186 -1.097 -9.915 1.00 94.75 100 PHE A N 1
ATOM 820 C CA . PHE A 1 100 ? 0.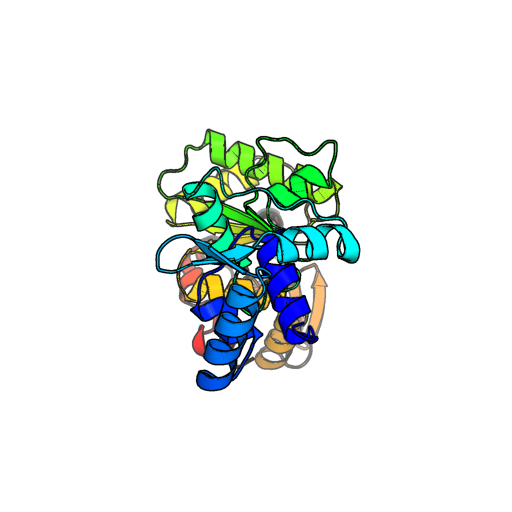614 0.115 -9.235 1.00 94.75 100 PHE A CA 1
ATOM 821 C C . PHE A 1 100 ? 0.829 1.263 -10.232 1.00 94.75 100 PHE A C 1
ATOM 823 O O . PHE A 1 100 ? 1.530 1.118 -11.242 1.00 94.75 100 PHE A O 1
ATOM 830 N N . ILE A 1 101 ? 0.258 2.424 -9.916 1.00 93.88 101 ILE A N 1
ATOM 831 C CA . ILE A 1 101 ? 0.405 3.669 -10.671 1.00 93.88 101 ILE A CA 1
A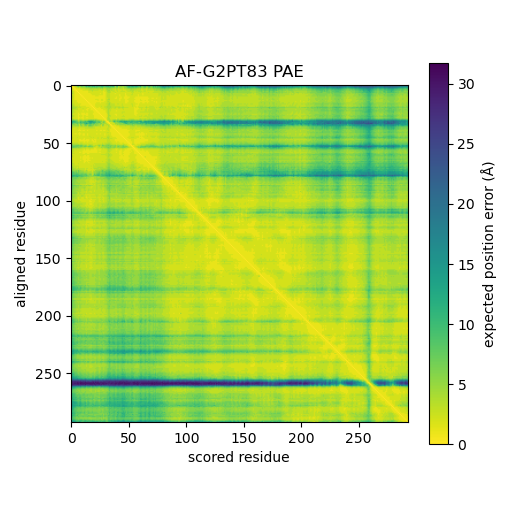TOM 832 C C . ILE A 1 101 ? 1.249 4.633 -9.827 1.00 93.88 101 ILE A C 1
ATOM 834 O O . ILE A 1 101 ? 0.764 5.165 -8.825 1.00 93.88 101 ILE A O 1
ATOM 838 N N . PRO A 1 102 ? 2.517 4.877 -10.203 1.00 93.50 102 PRO A N 1
ATOM 839 C CA . PRO A 1 102 ? 3.376 5.834 -9.516 1.00 93.50 102 PRO A CA 1
ATOM 840 C C . PRO A 1 102 ? 2.831 7.259 -9.527 1.00 93.50 102 PRO A C 1
ATOM 842 O O . PRO A 1 102 ? 2.169 7.676 -10.472 1.00 93.50 102 PRO A O 1
ATOM 845 N N . SER A 1 103 ? 3.200 8.042 -8.514 1.00 92.06 103 SER A N 1
ATOM 846 C CA . SER A 1 103 ? 2.722 9.419 -8.334 1.00 92.06 103 SER A CA 1
ATOM 847 C C . SER A 1 103 ? 2.941 10.351 -9.528 1.00 92.06 103 SER A C 1
ATOM 849 O O . SER A 1 103 ? 2.152 11.267 -9.722 1.00 92.06 103 SER A O 1
ATOM 851 N N . TRP A 1 104 ? 4.000 10.168 -10.320 1.00 88.94 104 TRP A N 1
ATOM 852 C CA . TRP A 1 104 ? 4.212 10.974 -11.529 1.00 88.94 104 TRP A CA 1
ATOM 853 C C . TRP A 1 104 ? 3.204 10.624 -12.628 1.00 88.94 104 TRP A C 1
ATOM 855 O O . TRP A 1 104 ? 2.578 11.528 -13.162 1.00 88.94 104 TRP A O 1
ATOM 865 N N . VAL A 1 105 ? 2.942 9.333 -12.863 1.00 89.62 105 VAL A N 1
ATOM 866 C CA . VAL A 1 105 ? 1.899 8.887 -13.805 1.00 89.62 105 VAL A CA 1
ATOM 867 C C . VAL A 1 105 ? 0.514 9.321 -13.315 1.00 89.62 105 VAL A C 1
ATOM 869 O O . VAL A 1 105 ? -0.323 9.769 -14.088 1.00 89.62 105 VAL A O 1
ATOM 872 N N . LEU A 1 106 ? 0.272 9.224 -12.006 1.00 90.31 106 LEU A N 1
ATOM 873 C CA . LEU A 1 106 ? -0.987 9.642 -11.393 1.00 90.31 106 LEU A CA 1
ATOM 874 C C . LEU A 1 106 ? -1.275 11.133 -11.630 1.00 90.31 106 LEU A C 1
ATOM 876 O O . LEU A 1 106 ? -2.393 11.487 -11.991 1.00 90.31 106 LEU A O 1
ATOM 880 N N . LYS A 1 107 ? -0.266 11.992 -11.448 1.00 89.19 107 LYS A N 1
ATOM 881 C CA . LYS A 1 107 ? -0.381 13.449 -11.623 1.00 89.19 107 LYS A CA 1
ATOM 882 C C . LYS A 1 107 ? -0.547 13.864 -13.085 1.00 89.19 107 LYS A C 1
ATOM 884 O O . LYS A 1 107 ? -1.178 14.877 -13.346 1.00 89.19 107 LYS A O 1
ATOM 889 N N . GLU A 1 108 ? -0.027 13.082 -14.027 1.00 86.12 108 GLU A N 1
ATOM 890 C CA . GLU A 1 108 ? -0.279 13.283 -15.461 1.00 86.12 108 GLU A CA 1
ATOM 891 C C . GLU A 1 108 ? -1.730 12.941 -15.838 1.00 86.12 108 GLU A C 1
ATOM 893 O O . GLU A 1 108 ? -2.326 13.602 -16.685 1.00 86.12 108 GLU A O 1
ATOM 898 N N . ASN A 1 109 ? -2.317 11.934 -15.181 1.00 85.75 109 ASN A N 1
ATOM 899 C CA . ASN A 1 109 ? -3.658 11.437 -15.497 1.00 85.75 109 ASN A CA 1
ATOM 900 C C . ASN A 1 109 ? -4.798 12.197 -14.799 1.00 85.75 109 ASN A C 1
ATOM 902 O O . ASN A 1 109 ? -5.948 12.073 -15.218 1.00 85.75 109 ASN A O 1
ATOM 906 N N . ILE A 1 110 ? -4.514 12.953 -13.732 1.00 88.62 110 ILE A N 1
ATOM 907 C CA . ILE A 1 110 ? -5.522 13.695 -12.961 1.00 88.62 110 ILE A CA 1
ATOM 908 C C . ILE A 1 110 ? -5.215 15.191 -13.029 1.00 88.62 110 ILE A C 1
ATOM 910 O O . ILE A 1 110 ? -4.417 15.710 -12.253 1.00 88.62 110 ILE A O 1
ATOM 914 N N . GLU A 1 111 ? -5.906 15.888 -13.933 1.00 83.44 111 GLU A N 1
ATOM 915 C CA . GLU A 1 111 ? -5.661 17.297 -14.288 1.00 83.44 111 GLU A CA 1
ATOM 916 C C . GLU A 1 111 ? -5.688 18.265 -13.088 1.00 83.44 111 GLU A C 1
ATOM 918 O O . GLU A 1 111 ? -4.942 19.238 -13.058 1.00 83.44 111 GLU A O 1
ATOM 923 N N . ASN A 1 112 ? -6.513 17.979 -12.074 1.00 87.81 112 ASN A N 1
ATOM 924 C CA . ASN A 1 112 ? -6.707 18.840 -10.902 1.00 87.81 112 ASN A CA 1
ATOM 925 C C . ASN A 1 112 ? -6.107 18.272 -9.608 1.00 87.81 112 ASN A C 1
ATOM 927 O O . ASN A 1 112 ? -6.452 18.739 -8.521 1.00 87.81 112 ASN A O 1
ATOM 931 N N . LEU A 1 113 ? -5.246 17.254 -9.694 1.00 92.12 113 LEU A N 1
ATOM 932 C CA . LEU A 1 113 ? -4.546 16.746 -8.518 1.00 92.12 113 LEU A CA 1
ATOM 933 C C . LEU A 1 113 ? -3.447 17.727 -8.108 1.00 92.12 113 LEU A C 1
ATOM 935 O O . LEU A 1 113 ? -2.649 18.163 -8.942 1.00 92.12 113 LEU A O 1
ATOM 939 N N . SER A 1 114 ? -3.360 18.034 -6.813 1.00 88.81 114 SER A N 1
ATOM 940 C CA . SER A 1 114 ? -2.289 18.878 -6.291 1.00 88.81 114 SER A CA 1
ATOM 941 C C . SER A 1 114 ? -0.901 18.374 -6.738 1.00 88.81 114 SER A C 1
ATOM 943 O O . SER A 1 114 ? -0.528 17.223 -6.470 1.00 88.81 114 SER A O 1
ATOM 945 N N . PRO A 1 115 ? -0.056 19.228 -7.352 1.00 85.88 115 PRO A N 1
ATOM 946 C CA . PRO A 1 115 ? 1.310 18.839 -7.705 1.00 85.88 115 PRO A CA 1
ATOM 947 C C . PRO A 1 115 ? 2.144 18.530 -6.454 1.00 85.88 115 PRO A C 1
ATOM 949 O O . PRO A 1 115 ? 3.104 17.758 -6.524 1.00 85.88 115 PRO A O 1
ATOM 952 N N . MET A 1 116 ? 1.738 19.075 -5.303 1.00 88.81 116 MET A N 1
ATOM 953 C CA . MET A 1 116 ? 2.357 18.860 -3.996 1.00 88.81 116 MET A CA 1
ATOM 954 C C . MET A 1 116 ? 1.785 17.656 -3.244 1.00 88.81 116 MET A C 1
ATOM 956 O O . MET A 1 116 ? 2.237 17.401 -2.132 1.00 88.81 116 MET A O 1
ATOM 960 N N . ASN A 1 117 ? 0.844 16.905 -3.829 1.00 92.12 117 ASN A N 1
ATOM 961 C CA . ASN A 1 117 ? 0.289 15.714 -3.192 1.00 92.12 117 ASN A CA 1
ATOM 962 C C . ASN A 1 117 ? 1.413 14.712 -2.851 1.00 92.12 117 ASN A C 1
ATOM 964 O O . ASN A 1 117 ? 2.282 14.431 -3.695 1.00 92.12 117 ASN A O 1
ATOM 968 N N . GLN A 1 118 ? 1.399 14.223 -1.611 1.00 93.56 118 GLN A N 1
ATOM 969 C CA . GLN A 1 118 ? 2.448 13.422 -0.979 1.00 93.56 118 GLN A CA 1
ATOM 970 C C . GLN A 1 118 ? 2.339 11.914 -1.253 1.00 93.56 118 GLN A C 1
ATOM 972 O O . GLN A 1 118 ? 3.229 11.162 -0.844 1.00 93.56 118 GLN A O 1
ATOM 977 N N . ALA A 1 119 ? 1.289 11.446 -1.937 1.00 95.75 119 ALA A N 1
ATOM 978 C CA . ALA A 1 119 ? 1.170 10.033 -2.281 1.00 95.75 119 ALA A CA 1
ATOM 979 C C . ALA A 1 119 ? 2.356 9.588 -3.146 1.00 95.75 119 ALA A C 1
ATOM 981 O O . ALA A 1 119 ? 2.762 10.272 -4.090 1.00 95.75 119 ALA A O 1
ATOM 982 N N . ILE A 1 120 ? 2.904 8.409 -2.849 1.00 95.12 120 ILE A N 1
ATOM 983 C CA . ILE A 1 120 ? 3.949 7.792 -3.678 1.00 95.12 120 ILE A CA 1
ATOM 984 C C . ILE A 1 120 ? 3.349 7.121 -4.920 1.00 95.12 120 ILE A C 1
ATOM 986 O O . ILE A 1 120 ? 4.010 6.994 -5.952 1.00 95.12 120 ILE A O 1
ATOM 990 N N . GLY A 1 121 ? 2.074 6.755 -4.854 1.00 95.31 121 GLY A N 1
ATOM 991 C CA . GLY A 1 121 ? 1.304 6.185 -5.945 1.00 95.31 121 GLY A CA 1
ATOM 992 C C . GLY A 1 121 ? 0.017 5.566 -5.424 1.00 95.31 121 GLY A C 1
ATOM 993 O O . GLY A 1 121 ? -0.325 5.706 -4.247 1.00 95.31 121 GLY A O 1
ATOM 994 N N . VAL A 1 122 ? -0.684 4.883 -6.315 1.00 96.50 122 VAL A N 1
ATOM 995 C CA . VAL A 1 122 ? -1.959 4.227 -6.029 1.00 96.50 122 VAL A CA 1
ATOM 996 C C . VAL A 1 122 ? -1.939 2.788 -6.532 1.00 96.50 122 VAL A C 1
ATOM 998 O O . VAL A 1 122 ? -1.210 2.450 -7.468 1.00 96.50 122 VAL A O 1
ATOM 1001 N N . TYR A 1 123 ? -2.746 1.938 -5.911 1.00 95.75 123 TYR A N 1
ATOM 1002 C CA . TYR A 1 123 ? -2.968 0.555 -6.313 1.00 95.75 123 TYR A CA 1
ATOM 1003 C C . TYR A 1 123 ? -4.454 0.233 -6.155 1.00 95.75 123 TYR A C 1
ATOM 1005 O O . TYR A 1 123 ? -4.979 0.272 -5.044 1.00 95.75 123 TYR A O 1
ATOM 1013 N N . HIS A 1 124 ? -5.140 -0.049 -7.265 1.00 93.81 124 HIS A N 1
ATOM 1014 C CA . HIS A 1 124 ? -6.607 -0.120 -7.306 1.00 93.81 124 HIS A CA 1
ATOM 1015 C C . HIS A 1 124 ? -7.244 1.114 -6.636 1.00 93.81 124 HIS A C 1
ATOM 1017 O O . HIS A 1 124 ? -6.983 2.230 -7.069 1.00 93.81 124 HIS A O 1
ATOM 1023 N N . ASN A 1 125 ? -8.042 0.934 -5.582 1.00 95.06 125 ASN A N 1
ATOM 1024 C CA . ASN A 1 125 ? -8.685 2.007 -4.820 1.00 95.06 125 ASN A CA 1
ATOM 1025 C C . ASN A 1 125 ? -7.884 2.453 -3.577 1.00 95.06 125 ASN A C 1
ATOM 1027 O O . ASN A 1 125 ? -8.435 3.142 -2.718 1.00 95.06 125 ASN A O 1
ATOM 1031 N N . PHE A 1 126 ? -6.610 2.062 -3.459 1.00 97.56 126 PHE A N 1
ATOM 1032 C CA . PHE A 1 126 ? -5.723 2.472 -2.370 1.00 97.56 126 PHE A CA 1
ATOM 1033 C C . PHE A 1 126 ? -4.740 3.557 -2.813 1.00 97.56 126 PHE A C 1
ATOM 1035 O O . PHE A 1 126 ? -4.014 3.381 -3.791 1.00 97.56 126 PHE A O 1
ATOM 1042 N N . ALA A 1 127 ? -4.645 4.635 -2.039 1.00 97.62 127 ALA A N 1
ATOM 1043 C CA . ALA A 1 127 ? -3.547 5.592 -2.072 1.00 97.62 127 ALA A CA 1
ATOM 1044 C C . ALA A 1 127 ? -2.456 5.191 -1.072 1.00 97.62 127 ALA A C 1
ATOM 1046 O O . ALA A 1 127 ? -2.739 4.875 0.084 1.00 97.62 127 ALA A O 1
ATOM 1047 N N . LEU A 1 128 ? -1.196 5.188 -1.508 1.00 97.56 128 LEU A N 1
ATOM 1048 C CA . LEU A 1 128 ? -0.068 4.761 -0.686 1.00 97.56 128 LEU A CA 1
ATOM 1049 C C . LEU A 1 128 ? 0.839 5.950 -0.367 1.00 97.56 128 LEU A C 1
ATOM 1051 O O . LEU A 1 128 ? 1.218 6.722 -1.251 1.00 97.56 128 LEU A O 1
ATOM 1055 N N . PHE A 1 129 ? 1.227 6.058 0.902 1.00 96.81 129 PHE A N 1
ATOM 1056 C CA . PHE A 1 129 ? 2.088 7.111 1.434 1.00 96.81 129 PHE A CA 1
ATOM 1057 C C . PHE A 1 129 ? 3.289 6.499 2.163 1.00 96.81 129 PHE A C 1
ATOM 1059 O O . PHE A 1 129 ? 3.167 5.477 2.839 1.00 96.81 129 PHE A O 1
ATOM 1066 N N . ASN A 1 130 ? 4.451 7.144 2.044 1.00 94.81 130 ASN A N 1
ATOM 1067 C CA . ASN A 1 130 ? 5.689 6.757 2.728 1.00 94.81 130 ASN A CA 1
ATOM 1068 C C . ASN A 1 130 ? 6.111 7.907 3.653 1.00 94.81 130 ASN A C 1
ATOM 1070 O O . ASN A 1 130 ? 6.553 8.960 3.189 1.00 94.81 130 ASN A O 1
ATOM 1074 N N . ILE A 1 131 ? 5.912 7.718 4.955 1.00 94.88 131 ILE A N 1
ATOM 1075 C CA . ILE A 1 131 ? 6.118 8.721 5.998 1.00 94.88 131 ILE A CA 1
ATOM 1076 C C . ILE A 1 131 ? 7.491 8.505 6.636 1.00 94.88 131 ILE A C 1
ATOM 1078 O O . ILE A 1 131 ? 7.744 7.500 7.306 1.00 94.88 131 ILE A O 1
ATOM 1082 N N . LYS A 1 132 ? 8.385 9.474 6.432 1.00 92.12 132 LYS A N 1
ATOM 1083 C CA . LYS A 1 132 ? 9.760 9.423 6.938 1.00 92.12 132 LYS A CA 1
ATOM 1084 C C . LYS A 1 132 ? 9.851 9.742 8.426 1.00 92.12 132 LYS A C 1
ATOM 1086 O O . LYS A 1 132 ? 9.030 10.485 8.970 1.00 92.12 132 LYS A O 1
ATOM 1091 N N . ALA A 1 133 ? 10.921 9.269 9.051 1.00 93.75 133 ALA A N 1
ATOM 1092 C CA . ALA A 1 133 ? 11.269 9.636 10.413 1.00 93.75 133 ALA A CA 1
ATOM 1093 C C . ALA A 1 133 ? 11.431 11.158 10.547 1.00 93.75 133 ALA A C 1
ATOM 1095 O O . ALA A 1 133 ? 12.091 11.801 9.725 1.00 93.75 133 ALA A O 1
ATOM 1096 N N . ASN A 1 134 ? 10.899 11.727 11.628 1.00 94.31 134 ASN A N 1
ATOM 1097 C CA . ASN A 1 134 ? 10.937 13.163 11.919 1.00 94.31 134 ASN A CA 1
ATOM 1098 C C . ASN A 1 134 ? 10.198 14.030 10.884 1.00 94.31 134 ASN A C 1
ATOM 1100 O O . ASN A 1 134 ? 10.513 15.214 10.735 1.00 94.31 134 ASN A O 1
ATOM 1104 N N . THR A 1 135 ? 9.213 13.469 10.173 1.00 94.38 135 THR A N 1
ATOM 1105 C CA . THR A 1 135 ? 8.374 14.253 9.257 1.00 94.38 135 THR A CA 1
ATOM 1106 C C . THR A 1 135 ? 7.691 15.395 10.031 1.00 94.38 135 THR A C 1
ATOM 1108 O O . THR A 1 135 ? 7.077 15.144 11.076 1.00 94.38 135 THR A O 1
ATOM 1111 N N . PRO A 1 136 ? 7.785 16.657 9.564 1.00 94.94 136 PRO A N 1
ATOM 1112 C CA . PRO A 1 136 ? 7.152 17.786 10.238 1.00 94.94 136 PRO A CA 1
ATOM 1113 C C . PRO A 1 136 ? 5.633 17.618 10.325 1.00 94.94 136 PRO A C 1
ATOM 1115 O O . PRO A 1 136 ? 4.997 17.202 9.360 1.00 94.94 136 PRO A O 1
ATOM 1118 N N . GLU A 1 137 ? 5.025 18.034 11.439 1.00 94.38 137 GLU A N 1
ATOM 1119 C CA . GLU A 1 137 ? 3.572 17.917 11.651 1.00 94.38 137 GLU A CA 1
ATOM 1120 C C . GLU A 1 137 ? 2.753 18.593 10.542 1.00 94.38 137 GLU A C 1
ATOM 1122 O O . GLU A 1 137 ? 1.708 18.084 10.147 1.00 94.38 137 GLU A O 1
ATOM 1127 N N . LYS A 1 138 ? 3.250 19.709 9.988 1.00 94.88 138 LYS A N 1
ATOM 1128 C CA . LYS A 1 138 ? 2.631 20.360 8.826 1.00 94.88 138 LYS A CA 1
ATOM 1129 C C . LYS A 1 138 ? 2.504 19.393 7.643 1.00 94.88 138 LYS A C 1
ATOM 1131 O O . LYS A 1 138 ? 1.429 19.285 7.076 1.00 94.88 138 LYS A O 1
ATOM 1136 N N . VAL A 1 139 ? 3.572 18.662 7.326 1.00 94.69 139 VAL A N 1
ATOM 1137 C CA . VAL A 1 139 ? 3.582 17.694 6.221 1.00 94.69 139 VAL A CA 1
ATOM 1138 C C . VAL A 1 139 ? 2.641 16.527 6.523 1.00 94.69 139 VAL A C 1
ATOM 1140 O O . VAL A 1 139 ? 1.919 16.096 5.638 1.00 94.69 139 VAL A O 1
ATOM 114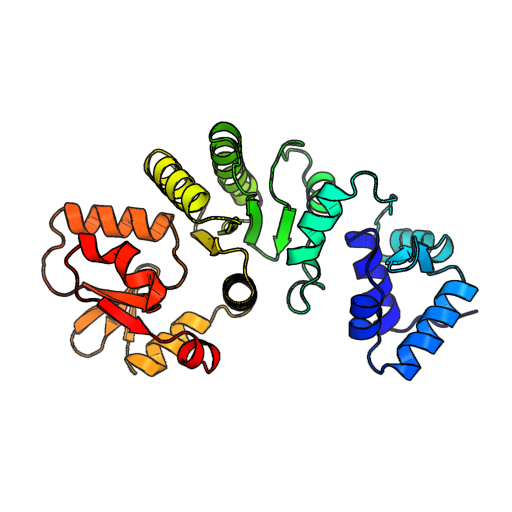3 N N . LEU A 1 140 ? 2.562 16.064 7.777 1.00 95.81 140 LEU A N 1
ATOM 1144 C CA . LEU A 1 140 ? 1.586 15.037 8.176 1.00 95.81 140 LEU A CA 1
ATOM 1145 C C . LEU A 1 140 ? 0.133 15.515 7.997 1.00 95.81 140 LEU A C 1
ATOM 1147 O O . LEU A 1 140 ? -0.719 14.747 7.553 1.00 95.81 140 LEU A O 1
ATOM 1151 N N . LYS A 1 141 ? -0.156 16.787 8.307 1.00 95.19 141 LYS A N 1
ATOM 1152 C CA . LYS A 1 141 ? -1.471 17.402 8.052 1.00 95.19 141 LYS A CA 1
ATOM 1153 C C . LYS A 1 141 ? -1.766 17.502 6.560 1.00 95.19 141 LYS A C 1
ATOM 1155 O O . LYS A 1 141 ? -2.890 17.214 6.159 1.00 95.19 141 LYS A O 1
ATOM 1160 N N . ASP A 1 142 ? -0.768 17.872 5.762 1.00 95.38 142 ASP A N 1
ATOM 1161 C CA . ASP A 1 142 ? -0.883 17.923 4.305 1.00 95.38 142 ASP A CA 1
ATOM 1162 C C . ASP A 1 142 ? -1.168 16.517 3.740 1.00 95.38 142 ASP A C 1
ATOM 1164 O O . ASP A 1 142 ? -2.150 16.360 3.023 1.00 95.38 142 ASP A O 1
ATOM 1168 N N . CYS A 1 143 ? -0.461 15.468 4.192 1.00 95.88 143 CYS A N 1
ATOM 1169 C CA . CYS A 1 143 ? -0.764 14.074 3.829 1.00 95.88 143 CYS A CA 1
ATOM 1170 C C . CYS A 1 143 ? -2.220 13.685 4.140 1.00 95.88 143 CYS A C 1
ATOM 1172 O O . CYS A 1 143 ? -2.879 13.033 3.339 1.00 95.88 143 CYS A O 1
ATOM 1174 N N . MET A 1 144 ? -2.753 14.092 5.295 1.00 95.75 144 MET A N 1
ATOM 1175 C CA . MET A 1 144 ? -4.149 13.813 5.652 1.00 95.75 144 MET A CA 1
ATOM 1176 C C . MET A 1 144 ? -5.152 14.579 4.774 1.00 95.75 144 MET A C 1
ATOM 1178 O O . MET A 1 144 ? -6.266 14.105 4.557 1.00 95.75 144 MET A O 1
ATOM 1182 N N . ASN A 1 145 ? -4.794 15.762 4.265 1.00 95.38 145 ASN A N 1
ATOM 1183 C CA . ASN A 1 145 ? -5.604 16.470 3.267 1.00 95.38 145 ASN A CA 1
ATOM 1184 C C . ASN A 1 145 ? -5.557 15.756 1.911 1.00 95.38 145 ASN A C 1
ATOM 1186 O O . ASN A 1 145 ? -6.600 15.580 1.285 1.00 95.38 145 ASN A O 1
ATOM 1190 N N . ASP A 1 146 ? -4.368 15.314 1.508 1.00 96.88 146 ASP A N 1
ATOM 1191 C CA . ASP A 1 146 ? -4.112 14.605 0.254 1.00 96.88 146 ASP A CA 1
ATOM 1192 C C . ASP A 1 146 ? -4.876 13.276 0.165 1.00 96.88 146 ASP A C 1
ATOM 1194 O O . ASP A 1 146 ? -5.310 12.887 -0.918 1.00 96.88 146 ASP A O 1
ATOM 1198 N N . ILE A 1 147 ? -5.074 12.590 1.297 1.00 97.69 147 ILE A N 1
ATOM 1199 C CA . ILE A 1 147 ? -5.897 11.374 1.381 1.00 97.69 147 ILE A CA 1
ATOM 1200 C C . ILE A 1 147 ? -7.348 11.662 0.969 1.00 97.69 147 ILE A C 1
ATOM 1202 O O . ILE A 1 147 ? -7.875 11.000 0.078 1.00 97.69 147 ILE A O 1
ATOM 1206 N N . ASP A 1 148 ? -7.984 12.675 1.568 1.00 95.81 148 ASP A N 1
ATOM 1207 C CA . ASP A 1 148 ? -9.375 13.019 1.233 1.00 95.81 148 ASP A CA 1
ATOM 1208 C C . ASP A 1 148 ? -9.501 13.632 -0.173 1.00 95.81 148 ASP A C 1
ATOM 1210 O O . ASP A 1 148 ? -10.542 13.494 -0.814 1.00 95.81 148 ASP A O 1
ATOM 1214 N N . GLU A 1 149 ? -8.448 14.290 -0.674 1.00 96.12 149 GLU A N 1
ATOM 1215 C CA . GLU A 1 149 ? -8.368 14.743 -2.067 1.00 96.12 149 GLU A CA 1
ATOM 1216 C C . GLU A 1 149 ? -8.391 13.551 -3.034 1.00 96.12 149 GLU A C 1
ATOM 1218 O O . GLU A 1 149 ? -9.237 13.511 -3.927 1.00 96.12 149 GLU A O 1
ATOM 1223 N N . LEU A 1 150 ? -7.505 12.566 -2.844 1.00 97.31 150 LEU A N 1
ATOM 1224 C CA . LEU A 1 150 ? -7.406 11.383 -3.706 1.00 97.31 150 LEU A CA 1
ATOM 1225 C C . LEU A 1 150 ? -8.671 10.525 -3.680 1.00 97.31 150 LEU A C 1
ATOM 1227 O O . LEU A 1 150 ? -9.063 9.974 -4.711 1.00 97.31 150 LEU A O 1
ATOM 1231 N N . ALA A 1 151 ? -9.352 10.473 -2.540 1.00 97.12 151 ALA A N 1
ATOM 1232 C CA . ALA A 1 151 ? -10.611 9.761 -2.408 1.00 97.12 151 ALA A CA 1
ATOM 1233 C C . ALA A 1 151 ? -11.708 10.288 -3.354 1.00 97.12 151 ALA A C 1
ATOM 1235 O O . ALA A 1 151 ? -12.492 9.503 -3.884 1.00 97.12 151 ALA A O 1
ATOM 1236 N N . ARG A 1 152 ? -11.705 11.587 -3.693 1.00 95.19 152 ARG A N 1
ATOM 1237 C CA . ARG A 1 152 ? -12.638 12.174 -4.686 1.00 95.19 152 ARG A CA 1
ATOM 1238 C C . ARG A 1 152 ? -12.409 11.670 -6.109 1.00 95.19 152 ARG A C 1
ATOM 1240 O O . ARG A 1 152 ? -13.277 11.836 -6.961 1.00 95.19 152 ARG A O 1
ATOM 1247 N N . TYR A 1 153 ? -11.252 11.067 -6.361 1.00 95.44 153 TYR A N 1
ATOM 1248 C CA . TYR A 1 153 ? -10.880 10.467 -7.638 1.00 95.44 153 TYR A CA 1
ATOM 1249 C C . TYR A 1 153 ? -10.987 8.931 -7.617 1.00 95.44 153 TYR A C 1
ATOM 1251 O O . TYR A 1 153 ? -10.474 8.274 -8.520 1.00 95.44 153 TYR A O 1
ATOM 1259 N N . GLY A 1 154 ? -11.654 8.352 -6.608 1.00 95.06 154 GLY A N 1
ATOM 1260 C CA . GLY A 1 154 ? -11.912 6.910 -6.497 1.00 95.06 154 GLY A CA 1
ATOM 1261 C C . GLY A 1 154 ? -10.883 6.123 -5.676 1.00 95.06 154 GLY A C 1
ATOM 1262 O O . GLY A 1 154 ? -11.010 4.906 -5.545 1.00 95.06 154 GLY A O 1
ATOM 1263 N N . TYR A 1 155 ? -9.881 6.788 -5.090 1.00 97.06 155 TYR A N 1
ATOM 1264 C CA . TYR A 1 155 ? -8.902 6.161 -4.192 1.00 97.06 155 TYR A CA 1
ATOM 1265 C C . TYR A 1 155 ? -9.339 6.304 -2.732 1.00 97.06 155 TYR A C 1
ATOM 1267 O O . TYR A 1 155 ? -8.728 7.015 -1.940 1.00 97.06 155 TYR A O 1
ATOM 1275 N N . GLU A 1 156 ? -10.464 5.675 -2.404 1.00 97.31 156 GLU A N 1
ATOM 1276 C CA . GLU A 1 156 ? -11.192 5.879 -1.144 1.00 97.31 156 GLU A CA 1
ATOM 1277 C C . GLU A 1 156 ? -10.499 5.271 0.088 1.00 97.31 156 GLU A C 1
ATOM 1279 O O . GLU A 1 156 ? -10.926 5.514 1.216 1.00 97.31 156 GLU A O 1
ATOM 1284 N N . ASN A 1 157 ? -9.438 4.483 -0.097 1.00 97.62 157 ASN A N 1
ATOM 1285 C CA . ASN A 1 157 ? -8.661 3.903 0.995 1.00 97.62 157 ASN A CA 1
ATOM 1286 C C . ASN A 1 157 ? -7.227 4.431 0.970 1.00 97.62 157 ASN A C 1
ATOM 1288 O O . ASN A 1 157 ? -6.651 4.627 -0.098 1.00 97.62 157 ASN A O 1
ATOM 1292 N N . ALA A 1 158 ? -6.612 4.598 2.136 1.00 98.00 158 ALA A N 1
ATOM 1293 C CA . ALA A 1 158 ? -5.217 5.004 2.248 1.00 98.00 158 ALA A CA 1
ATOM 1294 C C . ALA A 1 158 ? -4.404 4.031 3.103 1.00 98.00 158 ALA A C 1
ATOM 1296 O O . ALA A 1 158 ? -4.884 3.544 4.125 1.00 98.00 158 ALA A O 1
ATOM 1297 N N . ILE A 1 159 ? -3.152 3.792 2.706 1.00 97.75 159 ILE A N 1
ATOM 1298 C CA . ILE A 1 159 ? -2.135 3.133 3.532 1.00 97.75 159 ILE A CA 1
ATOM 1299 C C . ILE A 1 159 ? -0.979 4.104 3.758 1.00 97.75 159 ILE A C 1
ATOM 1301 O O . ILE A 1 159 ? -0.330 4.546 2.806 1.00 97.75 159 ILE A O 1
ATOM 1305 N N . LEU A 1 160 ? -0.688 4.391 5.024 1.00 97.19 160 LEU A N 1
ATOM 1306 C CA . LEU A 1 160 ? 0.477 5.153 5.452 1.00 97.19 160 LEU A CA 1
ATOM 1307 C C . LEU A 1 160 ? 1.514 4.198 6.030 1.00 97.19 160 LEU A C 1
ATOM 1309 O O . LEU A 1 160 ? 1.289 3.567 7.063 1.00 97.19 160 LEU A O 1
ATOM 1313 N N . VAL A 1 161 ? 2.663 4.114 5.368 1.00 95.75 161 VAL A N 1
ATOM 1314 C CA . VAL A 1 161 ? 3.803 3.330 5.840 1.00 95.75 161 VAL A CA 1
ATOM 1315 C C . VAL A 1 161 ? 4.780 4.263 6.550 1.00 95.75 161 VAL A C 1
ATOM 1317 O O . VAL A 1 161 ? 5.289 5.185 5.917 1.00 95.75 161 VAL A O 1
ATOM 1320 N N . PHE A 1 162 ? 5.039 4.058 7.842 1.00 94.50 162 PHE A N 1
ATOM 1321 C CA . PHE A 1 162 ? 5.817 4.989 8.672 1.00 94.50 162 PHE A CA 1
ATOM 1322 C C . PHE A 1 162 ? 7.133 4.401 9.190 1.00 94.50 162 PHE A C 1
ATOM 1324 O O . PHE A 1 162 ? 7.195 3.250 9.615 1.00 94.50 162 PHE A O 1
ATOM 1331 N N . GLU A 1 163 ? 8.200 5.199 9.196 1.00 93.56 163 GLU A N 1
ATOM 1332 C CA . GLU A 1 163 ? 9.520 4.770 9.688 1.00 93.56 163 GLU A CA 1
ATOM 1333 C C . GLU A 1 163 ? 9.602 4.636 11.212 1.00 93.56 163 GLU A C 1
ATOM 1335 O O . GLU A 1 163 ? 10.356 3.789 11.697 1.00 93.56 163 GLU A O 1
ATOM 1340 N N . ARG A 1 164 ? 8.847 5.440 11.978 1.00 92.62 164 ARG A N 1
ATOM 1341 C CA . ARG A 1 164 ? 8.826 5.356 13.445 1.00 92.62 164 ARG A CA 1
ATOM 1342 C C . ARG A 1 164 ? 7.431 5.537 14.037 1.00 92.62 164 ARG A C 1
ATOM 1344 O O . ARG A 1 164 ? 6.556 6.175 13.452 1.00 92.62 164 ARG A O 1
ATOM 1351 N N . LYS A 1 165 ? 7.234 4.960 15.225 1.00 90.44 165 LYS A N 1
ATOM 1352 C CA . LYS A 1 165 ? 5.948 4.946 15.937 1.00 90.44 165 LYS A CA 1
ATOM 1353 C C . LYS A 1 165 ? 5.458 6.360 16.274 1.00 90.44 165 LYS A C 1
ATOM 1355 O O . LYS A 1 165 ? 4.259 6.611 16.223 1.00 90.44 165 LYS A O 1
ATOM 1360 N N . GLU A 1 166 ? 6.367 7.297 16.530 1.00 93.25 166 GLU A N 1
ATOM 1361 C CA . GLU A 1 166 ? 6.044 8.686 16.871 1.00 93.25 166 GLU A CA 1
ATOM 1362 C C . GLU A 1 166 ? 5.310 9.415 15.734 1.00 93.25 166 GLU A C 1
ATOM 1364 O O . GLU A 1 166 ? 4.475 10.285 15.988 1.00 93.25 166 GLU A O 1
ATOM 1369 N N . GLU A 1 167 ? 5.596 9.086 14.468 1.00 94.00 167 GLU A N 1
ATOM 1370 C CA . GLU A 1 167 ? 4.830 9.627 13.342 1.00 94.00 167 GLU A CA 1
ATOM 1371 C C . GLU A 1 167 ? 3.409 9.064 13.302 1.00 94.00 167 GLU A C 1
ATOM 1373 O O . GLU A 1 167 ? 2.479 9.824 13.031 1.00 94.00 167 GLU A O 1
ATOM 1378 N N . ASN A 1 168 ? 3.225 7.777 13.624 1.00 91.62 168 ASN A N 1
ATOM 1379 C CA . ASN A 1 168 ? 1.892 7.192 13.734 1.00 91.62 168 ASN A CA 1
ATOM 1380 C C . ASN A 1 168 ? 1.070 7.921 14.805 1.00 91.62 168 ASN A C 1
ATOM 1382 O O . ASN A 1 168 ? -0.003 8.417 14.495 1.00 91.62 168 ASN A O 1
ATOM 1386 N N . GLU A 1 169 ? 1.595 8.097 16.020 1.00 91.12 169 GLU A N 1
ATOM 1387 C CA . GLU A 1 169 ? 0.890 8.785 17.120 1.00 91.12 169 GLU A CA 1
ATOM 1388 C C . GLU A 1 169 ? 0.447 10.218 16.755 1.00 91.12 169 GLU A C 1
ATOM 1390 O O . GLU A 1 169 ? -0.668 10.653 17.078 1.00 91.12 169 GLU A O 1
ATOM 1395 N N . LYS A 1 170 ? 1.291 10.955 16.020 1.00 93.81 170 LYS A N 1
ATOM 1396 C CA . LYS A 1 170 ? 0.938 12.279 15.482 1.00 93.81 170 LYS A CA 1
ATOM 1397 C C . LYS A 1 170 ? -0.173 12.191 14.438 1.00 93.81 170 LYS A C 1
ATOM 1399 O O . LYS A 1 170 ? -1.096 13.004 14.477 1.00 93.81 170 LYS A O 1
ATOM 1404 N N . LEU A 1 171 ? -0.092 11.232 13.514 1.00 93.19 171 LEU A N 1
ATOM 1405 C CA . LEU A 1 171 ? -1.118 10.998 12.494 1.00 93.19 171 LEU A CA 1
ATOM 1406 C C . LEU A 1 171 ? -2.463 10.641 13.130 1.00 93.19 171 LEU A C 1
ATOM 1408 O O . LEU A 1 171 ? -3.475 11.204 12.718 1.00 93.19 171 LEU A O 1
ATOM 1412 N N . GLU A 1 172 ? -2.475 9.798 14.169 1.00 90.88 172 GLU A N 1
ATOM 1413 C CA . GLU A 1 172 ? -3.692 9.496 14.930 1.00 90.88 172 GLU A CA 1
ATOM 1414 C C . GLU A 1 172 ? -4.289 10.782 15.508 1.00 90.88 172 GLU A C 1
ATOM 1416 O O . GLU A 1 172 ? -5.456 11.087 15.271 1.00 90.88 172 GLU A O 1
ATOM 1421 N N . THR A 1 173 ? -3.471 11.588 16.193 1.00 91.88 173 THR A N 1
ATOM 1422 C CA . THR A 1 173 ? -3.911 12.856 16.797 1.00 91.88 173 THR A CA 1
ATOM 1423 C C . THR A 1 173 ? -4.509 13.807 15.757 1.00 91.88 173 THR A C 1
ATOM 1425 O O . THR A 1 173 ? -5.566 14.394 15.988 1.00 91.88 173 THR A O 1
ATOM 1428 N N . ILE A 1 174 ? -3.868 13.943 14.591 1.00 93.31 174 ILE A N 1
ATOM 1429 C CA . ILE A 1 174 ? -4.373 14.762 13.481 1.00 93.31 174 ILE A CA 1
ATOM 1430 C C . ILE A 1 174 ? -5.700 14.204 12.952 1.00 93.31 174 ILE A C 1
ATOM 1432 O O . ILE A 1 174 ? -6.636 14.977 12.741 1.00 93.31 174 ILE A O 1
ATOM 1436 N N . ALA A 1 175 ? -5.798 12.885 12.763 1.00 92.38 175 ALA A N 1
ATOM 1437 C CA . ALA A 1 175 ? -7.002 12.234 12.256 1.00 92.38 175 ALA A CA 1
ATOM 1438 C C . ALA A 1 175 ? -8.201 12.429 13.198 1.00 92.38 175 ALA A C 1
ATOM 1440 O O . ALA A 1 175 ? -9.293 12.733 12.727 1.00 92.38 175 ALA A O 1
ATOM 1441 N N . PHE A 1 176 ? -7.997 12.375 14.521 1.00 89.50 176 PHE A N 1
ATOM 1442 C CA . PHE A 1 176 ? -9.046 12.658 15.516 1.00 89.50 176 PHE A CA 1
ATOM 1443 C C . PHE A 1 176 ? -9.611 14.087 15.435 1.00 89.50 176 PHE A C 1
ATOM 1445 O O . PHE A 1 176 ? -10.730 14.326 15.887 1.00 89.50 176 PHE A O 1
ATOM 1452 N N . MET A 1 177 ? -8.859 15.043 14.881 1.00 89.44 177 MET A N 1
ATOM 1453 C CA . MET A 1 177 ? -9.261 16.453 14.778 1.00 89.44 177 MET A CA 1
ATOM 1454 C C . MET A 1 177 ? -9.822 16.834 13.400 1.00 89.44 177 MET A C 1
ATOM 1456 O O . MET A 1 177 ? -10.184 17.994 13.191 1.00 89.44 177 MET A O 1
ATOM 1460 N N . LYS A 1 178 ? -9.872 15.898 12.444 1.00 90.44 178 LYS A N 1
ATOM 1461 C CA . LYS A 1 178 ? -10.207 16.168 11.040 1.00 90.44 178 LYS A CA 1
ATOM 1462 C C . LYS A 1 178 ? -11.369 15.292 10.566 1.00 90.44 178 LYS A C 1
ATOM 1464 O O . LYS A 1 178 ? -11.518 14.149 10.977 1.00 90.44 178 LYS A O 1
ATOM 1469 N N . SER A 1 179 ? -12.184 15.829 9.660 1.00 90.19 179 SER A N 1
ATOM 1470 C CA . SER A 1 179 ? -13.208 15.069 8.938 1.00 90.19 179 SER A CA 1
ATOM 1471 C C . SER A 1 179 ? -12.672 14.523 7.614 1.00 90.19 179 SER A C 1
ATOM 1473 O O . SER A 1 179 ? -12.001 15.256 6.880 1.00 90.19 179 SER A O 1
ATOM 1475 N N . PHE A 1 180 ? -13.065 13.298 7.272 1.00 94.06 180 PHE A N 1
ATOM 1476 C CA . PHE A 1 180 ? -12.714 12.623 6.020 1.00 94.06 180 PHE A CA 1
ATOM 1477 C C . PHE A 1 180 ? -13.986 12.172 5.284 1.00 94.06 180 PHE A C 1
ATOM 1479 O O . PHE A 1 180 ? -14.344 11.000 5.338 1.00 94.06 180 PHE A O 1
ATOM 1486 N N . PRO A 1 181 ? -14.740 13.097 4.666 1.00 92.44 181 PRO A N 1
ATOM 1487 C CA . PRO A 1 181 ? -16.046 12.783 4.085 1.00 92.44 181 PRO A CA 1
ATOM 1488 C C . PRO A 1 181 ? -15.991 11.836 2.879 1.00 92.44 181 PRO A C 1
ATOM 1490 O O . PRO A 1 1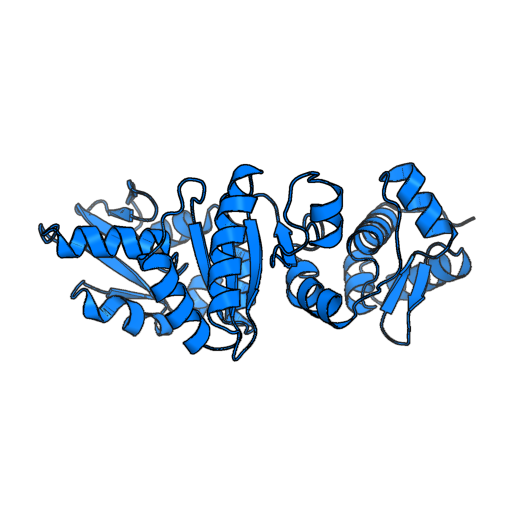81 ? -17.003 11.207 2.589 1.00 92.44 181 PRO A O 1
ATOM 1493 N N . ASN A 1 182 ? -14.857 11.750 2.176 1.00 95.69 182 ASN A N 1
ATOM 1494 C CA . ASN A 1 182 ? -14.724 10.912 0.979 1.00 95.69 182 ASN A CA 1
ATOM 1495 C C . ASN A 1 182 ? -13.926 9.625 1.243 1.00 95.69 182 ASN A C 1
ATOM 1497 O O . ASN A 1 182 ? -13.861 8.762 0.377 1.00 95.69 182 ASN A O 1
ATOM 1501 N N . THR A 1 183 ? -13.279 9.506 2.406 1.00 96.94 183 THR A N 1
ATOM 1502 C CA . THR A 1 183 ? -12.347 8.408 2.703 1.00 96.94 183 THR A CA 1
ATOM 1503 C C . THR A 1 183 ? -13.039 7.315 3.511 1.00 96.94 183 THR A C 1
ATOM 1505 O O . THR A 1 183 ? -13.629 7.598 4.552 1.00 96.94 183 THR A O 1
ATOM 1508 N N . ASN A 1 184 ? -12.900 6.065 3.076 1.00 95.06 184 ASN A N 1
ATOM 1509 C CA . ASN A 1 184 ? -13.452 4.895 3.755 1.00 95.06 184 ASN A CA 1
ATOM 1510 C C . ASN A 1 184 ? -12.512 4.351 4.833 1.00 95.06 184 ASN A C 1
ATOM 1512 O O . ASN A 1 184 ? -12.976 3.993 5.912 1.00 95.06 184 ASN A O 1
ATOM 1516 N N . LYS A 1 185 ? -11.204 4.270 4.543 1.00 95.25 185 LYS A N 1
ATOM 1517 C CA . LYS A 1 185 ? -10.207 3.670 5.446 1.00 95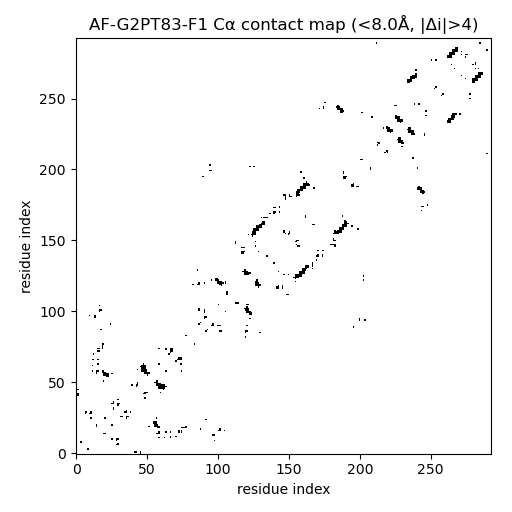.25 185 LYS A CA 1
ATOM 1518 C C . LYS A 1 185 ? -8.876 4.399 5.422 1.00 95.25 185 LYS A C 1
ATOM 1520 O O . LYS A 1 185 ? -8.411 4.815 4.358 1.00 95.25 185 LYS A O 1
ATOM 1525 N N . ILE A 1 186 ? -8.224 4.476 6.581 1.00 97.25 186 ILE A N 1
ATOM 1526 C CA . ILE A 1 186 ? -6.865 5.008 6.729 1.00 97.25 186 ILE A CA 1
ATOM 1527 C C . ILE A 1 186 ? -6.044 4.034 7.573 1.00 97.25 186 ILE A C 1
ATOM 1529 O O . ILE A 1 186 ? -6.094 4.052 8.798 1.00 97.25 186 ILE A O 1
ATOM 1533 N N . ILE A 1 187 ? -5.276 3.185 6.901 1.00 96.38 187 ILE A N 1
ATOM 1534 C CA . ILE A 1 187 ? -4.483 2.105 7.492 1.00 96.38 187 ILE A CA 1
ATOM 1535 C C . ILE A 1 187 ? -3.060 2.598 7.767 1.00 96.38 187 ILE A C 1
ATOM 1537 O O . ILE A 1 187 ? -2.387 3.099 6.864 1.00 96.38 187 ILE A O 1
ATOM 1541 N N . CYS A 1 188 ? -2.568 2.399 8.988 1.00 94.75 188 CYS A N 1
ATOM 1542 C CA . CYS A 1 188 ? -1.205 2.768 9.375 1.00 94.75 188 CYS A CA 1
ATOM 1543 C C . CYS A 1 188 ? -0.338 1.530 9.626 1.00 94.75 188 CYS A C 1
ATOM 1545 O O . CYS A 1 188 ? -0.628 0.732 10.518 1.00 94.75 188 CYS A O 1
ATOM 1547 N N . LEU A 1 189 ? 0.770 1.406 8.887 1.00 94.81 189 LEU A N 1
ATOM 1548 C CA . LEU A 1 189 ? 1.686 0.264 8.955 1.00 94.81 189 LEU A CA 1
ATOM 1549 C C . LEU A 1 189 ? 3.135 0.699 9.214 1.00 94.81 189 LEU A C 1
ATOM 1551 O O . LEU A 1 189 ? 3.603 1.665 8.612 1.00 94.81 189 LEU A O 1
ATOM 1555 N N . PRO A 1 190 ? 3.897 -0.027 10.049 1.00 93.25 190 PRO A N 1
ATOM 1556 C CA . PRO A 1 190 ? 5.312 0.259 10.221 1.00 93.25 190 PRO A CA 1
ATOM 1557 C C . PRO A 1 190 ? 6.099 -0.103 8.956 1.00 93.25 190 PRO A C 1
ATOM 1559 O O . PRO A 1 190 ? 5.834 -1.106 8.289 1.00 93.25 190 PRO A O 1
ATOM 1562 N N . LYS A 1 191 ? 7.130 0.680 8.653 1.00 92.75 191 LYS A N 1
ATOM 1563 C CA . LYS A 1 191 ? 8.041 0.467 7.528 1.00 92.75 191 LYS A CA 1
ATOM 1564 C C . LYS A 1 191 ? 9.094 -0.589 7.862 1.00 92.75 191 LYS A C 1
ATOM 1566 O O . LYS A 1 191 ? 10.281 -0.310 8.001 1.00 92.75 191 LYS A O 1
ATOM 1571 N N . ASN A 1 192 ? 8.638 -1.821 8.026 1.00 91.94 192 ASN A N 1
ATOM 1572 C CA . ASN A 1 192 ? 9.479 -2.997 8.216 1.00 91.94 192 ASN A CA 1
ATOM 1573 C C . ASN A 1 192 ? 8.931 -4.173 7.393 1.00 91.94 192 ASN A C 1
ATOM 1575 O O . ASN A 1 192 ? 7.880 -4.070 6.760 1.00 91.94 192 ASN A O 1
ATOM 1579 N N . GLU A 1 193 ? 9.642 -5.302 7.376 1.00 90.62 193 GLU A N 1
ATOM 1580 C CA . GLU A 1 193 ? 9.249 -6.463 6.566 1.00 90.62 193 GLU A CA 1
ATOM 1581 C C . GLU A 1 193 ? 7.828 -6.957 6.887 1.00 90.62 193 GLU A C 1
ATOM 1583 O O . GLU A 1 193 ? 7.073 -7.293 5.975 1.00 90.62 193 GLU A O 1
ATOM 1588 N N . ILE A 1 194 ? 7.438 -6.949 8.165 1.00 91.25 194 ILE A N 1
ATOM 1589 C CA . ILE A 1 194 ? 6.105 -7.367 8.612 1.00 91.25 194 ILE A CA 1
ATOM 1590 C C . ILE A 1 194 ? 5.040 -6.411 8.073 1.00 91.25 194 ILE A C 1
ATOM 1592 O O . ILE A 1 194 ? 4.094 -6.863 7.431 1.00 91.25 194 ILE A O 1
ATOM 1596 N N . GLY A 1 195 ? 5.202 -5.102 8.277 1.00 93.06 195 GLY A N 1
ATOM 1597 C CA . GLY A 1 195 ? 4.246 -4.102 7.805 1.00 93.06 195 GLY A CA 1
ATOM 1598 C C . GLY A 1 195 ? 4.093 -4.123 6.286 1.00 93.06 195 GLY A C 1
ATOM 1599 O O . GLY A 1 195 ? 2.976 -4.086 5.781 1.00 93.06 195 GLY A O 1
ATOM 1600 N N . LEU A 1 196 ? 5.184 -4.312 5.541 1.00 93.00 196 LEU A N 1
ATOM 1601 C CA . LEU A 1 196 ? 5.116 -4.442 4.085 1.00 93.00 196 LEU A CA 1
ATOM 1602 C C . LEU A 1 196 ? 4.458 -5.758 3.623 1.00 93.00 196 LEU A C 1
ATOM 1604 O O . LEU A 1 196 ? 3.800 -5.785 2.584 1.00 93.00 196 LEU A O 1
ATOM 1608 N N . ARG A 1 197 ? 4.595 -6.851 4.385 1.00 92.69 197 ARG A N 1
ATOM 1609 C CA . ARG A 1 197 ? 3.847 -8.099 4.138 1.00 92.69 197 ARG A CA 1
ATOM 1610 C C . ARG A 1 197 ? 2.358 -7.965 4.467 1.00 92.69 197 ARG A C 1
ATOM 1612 O O . ARG A 1 197 ? 1.547 -8.600 3.799 1.00 92.69 197 ARG A O 1
ATOM 1619 N N . LEU A 1 198 ? 1.996 -7.169 5.473 1.00 94.38 198 LEU A N 1
ATOM 1620 C CA . LEU A 1 198 ? 0.599 -6.858 5.790 1.00 94.38 198 LEU A CA 1
ATOM 1621 C C . LEU A 1 198 ? -0.024 -5.970 4.713 1.00 94.38 198 LEU A C 1
ATOM 1623 O O . LEU A 1 198 ? -1.111 -6.285 4.242 1.00 94.38 198 LEU A O 1
ATOM 1627 N N . LEU A 1 199 ? 0.699 -4.944 4.249 1.00 95.06 199 LEU A N 1
ATOM 1628 C CA . LEU A 1 199 ? 0.306 -4.105 3.112 1.00 95.06 199 LEU A CA 1
ATOM 1629 C C . LEU A 1 199 ? -0.069 -4.974 1.911 1.00 95.06 199 LEU A C 1
ATOM 1631 O O . LEU A 1 199 ? -1.174 -4.868 1.389 1.00 95.06 199 LEU A O 1
ATOM 1635 N N . ASP A 1 200 ? 0.825 -5.892 1.540 1.00 93.62 200 ASP A N 1
ATOM 1636 C CA . ASP A 1 200 ? 0.626 -6.868 0.471 1.00 93.62 200 ASP A CA 1
ATOM 1637 C C . ASP A 1 200 ? -0.661 -7.692 0.628 1.00 93.62 200 ASP A C 1
ATOM 1639 O O . ASP A 1 200 ? -1.231 -8.115 -0.372 1.00 93.62 200 ASP A O 1
ATOM 1643 N N . ILE A 1 201 ? -1.097 -7.994 1.852 1.00 93.62 201 ILE A N 1
ATOM 1644 C CA . ILE A 1 201 ? -2.332 -8.746 2.117 1.00 93.62 201 ILE A CA 1
ATOM 1645 C C . ILE A 1 201 ? -3.540 -7.819 2.032 1.00 93.62 201 ILE A C 1
ATOM 1647 O O . ILE A 1 201 ? -4.483 -8.133 1.310 1.00 93.62 201 ILE A O 1
ATOM 1651 N N . PHE A 1 202 ? -3.497 -6.675 2.714 1.00 93.62 202 PHE A N 1
ATOM 1652 C CA . PHE A 1 202 ? -4.633 -5.761 2.829 1.00 93.62 202 PHE A CA 1
ATOM 1653 C C . PHE A 1 202 ? -5.069 -5.183 1.483 1.00 93.62 202 PHE A C 1
ATOM 1655 O O . PHE A 1 202 ? -6.262 -5.001 1.268 1.00 93.62 202 PHE A O 1
ATOM 1662 N N . VAL A 1 203 ? -4.134 -4.959 0.553 1.00 92.25 203 VAL A N 1
ATOM 1663 C CA . VAL A 1 203 ? -4.474 -4.411 -0.772 1.00 92.25 203 VAL A CA 1
ATOM 1664 C C . VAL A 1 203 ? -4.799 -5.467 -1.830 1.00 92.25 203 VAL A C 1
ATOM 1666 O O . VAL A 1 203 ? -5.333 -5.106 -2.874 1.00 92.25 203 VAL A O 1
ATOM 1669 N N . THR A 1 204 ? -4.473 -6.751 -1.613 1.00 89.50 204 THR A N 1
ATOM 1670 C CA . THR A 1 204 ? -4.649 -7.804 -2.645 1.00 89.50 204 THR A CA 1
ATOM 1671 C C . THR A 1 204 ? -5.587 -8.947 -2.266 1.00 89.50 204 THR A C 1
ATOM 1673 O O . THR A 1 204 ? -5.936 -9.742 -3.134 1.00 89.50 204 THR A O 1
ATOM 1676 N N . ASN A 1 205 ? -5.985 -9.068 -0.999 1.00 88.56 205 ASN A N 1
ATOM 1677 C CA . ASN A 1 205 ? -6.847 -10.147 -0.521 1.00 88.56 205 ASN A CA 1
ATOM 1678 C C . ASN A 1 205 ? -8.051 -9.576 0.229 1.00 88.56 205 ASN A C 1
ATOM 1680 O O . ASN A 1 205 ? -8.068 -9.557 1.451 1.00 88.56 205 ASN A O 1
ATOM 1684 N N . ASP A 1 206 ? -9.071 -9.147 -0.498 1.00 86.12 206 ASP A N 1
ATOM 1685 C CA . ASP A 1 206 ? -10.343 -8.645 0.040 1.00 86.12 206 ASP A CA 1
ATOM 1686 C C . ASP A 1 206 ? -11.019 -9.579 1.067 1.00 86.12 206 ASP A C 1
ATOM 1688 O O . ASP A 1 206 ? -11.626 -9.106 2.025 1.00 86.12 206 ASP A O 1
ATOM 1692 N N . THR A 1 207 ? -10.847 -10.896 0.933 1.00 91.25 207 THR A N 1
ATOM 1693 C CA . THR A 1 207 ? -11.453 -11.908 1.827 1.00 91.25 207 THR A CA 1
ATOM 1694 C C . THR A 1 207 ? -10.647 -12.237 3.090 1.00 91.25 207 THR A C 1
ATOM 1696 O O . THR A 1 207 ? -11.024 -13.135 3.846 1.00 91.25 207 THR A O 1
ATOM 1699 N N . TRP A 1 208 ? -9.515 -11.571 3.356 1.00 93.12 208 TRP A N 1
ATOM 1700 C CA . TRP A 1 208 ? -8.649 -11.953 4.483 1.00 93.12 208 TRP A CA 1
ATOM 1701 C C . TRP A 1 208 ? -9.379 -11.885 5.838 1.00 93.12 208 TRP A C 1
ATOM 1703 O O . TRP A 1 208 ? -9.161 -12.748 6.695 1.00 93.12 208 TRP A O 1
ATOM 1713 N N . LYS A 1 209 ? -10.277 -10.902 6.019 1.00 93.38 209 LYS A N 1
ATOM 1714 C CA . LYS A 1 209 ? -11.088 -10.755 7.241 1.00 93.38 209 LYS A CA 1
ATOM 1715 C C . LYS A 1 209 ? -12.065 -11.903 7.408 1.00 93.38 209 LYS A C 1
ATOM 1717 O O . LYS A 1 209 ? -12.179 -12.426 8.512 1.00 93.38 209 LYS A O 1
ATOM 1722 N N . ASP A 1 210 ? -12.712 -12.315 6.323 1.00 94.31 210 ASP A N 1
ATOM 1723 C CA . ASP A 1 210 ? -13.665 -13.422 6.338 1.00 94.31 210 ASP A CA 1
ATOM 1724 C C . ASP A 1 210 ? -12.981 -14.733 6.718 1.00 94.31 210 ASP A C 1
ATOM 1726 O O . ASP A 1 210 ? -13.462 -15.452 7.592 1.00 94.31 210 ASP A O 1
ATOM 1730 N N . LYS A 1 211 ? -11.810 -15.008 6.129 1.00 94.38 211 LYS A N 1
ATOM 1731 C CA . LYS A 1 211 ? -11.013 -16.202 6.452 1.00 94.38 211 LYS A CA 1
ATOM 1732 C C . LYS A 1 211 ? -10.544 -16.206 7.905 1.00 94.38 211 LYS A C 1
ATOM 1734 O O . LYS A 1 211 ? -10.543 -17.249 8.558 1.00 94.38 211 LYS A O 1
ATOM 1739 N N . LEU A 1 212 ? -10.144 -15.044 8.426 1.00 94.50 212 LEU A N 1
ATOM 1740 C CA . LEU A 1 212 ? -9.769 -14.910 9.830 1.00 94.50 212 LEU A CA 1
ATOM 1741 C C . LEU A 1 212 ? -10.973 -15.133 10.753 1.00 94.50 212 LEU A C 1
ATOM 1743 O O . LEU A 1 212 ? -10.871 -15.887 11.721 1.00 94.50 212 LEU A O 1
ATOM 1747 N N . ALA A 1 213 ? -12.103 -14.495 10.452 1.00 93.94 213 ALA A N 1
ATOM 1748 C CA . ALA A 1 213 ? -13.331 -14.620 11.222 1.00 93.94 213 ALA A CA 1
ATOM 1749 C C . ALA A 1 213 ? -13.844 -16.067 11.240 1.00 93.94 213 ALA A C 1
ATOM 1751 O O . ALA A 1 213 ? -14.179 -16.582 12.306 1.00 93.94 213 ALA A O 1
ATOM 1752 N N . GLU A 1 214 ? -13.826 -16.753 10.096 1.00 94.50 214 GLU A N 1
ATOM 1753 C CA . GLU A 1 214 ? -14.191 -18.167 9.984 1.00 94.50 214 GLU A CA 1
ATOM 1754 C C . GLU A 1 214 ? -13.267 -19.049 10.832 1.00 94.50 214 GLU A C 1
ATOM 1756 O O . GLU A 1 214 ? -13.740 -19.884 11.602 1.00 94.50 214 GLU A O 1
ATOM 1761 N N . LYS A 1 215 ? -11.949 -18.820 10.770 1.00 93.44 215 LYS A N 1
ATOM 1762 C CA . LYS A 1 215 ? -10.968 -19.575 11.564 1.00 93.44 215 LYS A CA 1
ATOM 1763 C C . LYS A 1 215 ? -11.151 -19.389 13.073 1.00 93.44 215 LYS A C 1
ATOM 1765 O O . LYS A 1 215 ? -10.960 -20.344 13.822 1.00 93.44 215 LYS A O 1
ATOM 1770 N N . LEU A 1 216 ? -11.474 -18.177 13.525 1.00 92.50 216 LEU A N 1
ATOM 1771 C CA . LEU A 1 216 ? -11.572 -17.857 14.955 1.00 92.50 216 LEU A CA 1
ATOM 1772 C C . LEU A 1 216 ? -12.946 -18.149 15.557 1.00 92.50 216 LEU A C 1
ATOM 1774 O O . LEU A 1 216 ? -13.036 -18.528 16.725 1.00 92.50 216 LEU A O 1
ATOM 1778 N N . PHE A 1 217 ? -14.011 -17.945 14.787 1.00 93.38 217 PHE A N 1
ATOM 1779 C CA . PHE A 1 217 ? -15.378 -17.925 15.307 1.00 93.38 217 PHE A CA 1
ATOM 1780 C C . PHE A 1 217 ? -16.315 -18.903 14.597 1.00 93.38 217 PHE A C 1
ATOM 1782 O O . PHE A 1 217 ? -17.407 -19.166 15.102 1.00 93.38 217 PHE A O 1
ATOM 1789 N N . GLY A 1 218 ? -15.913 -19.469 13.457 1.00 92.88 218 GLY A N 1
ATOM 1790 C CA . GLY A 1 218 ? -16.766 -20.322 12.638 1.00 92.88 218 GLY A CA 1
ATOM 1791 C C . GLY A 1 218 ? -17.904 -19.521 12.011 1.00 92.88 218 GLY A C 1
ATOM 1792 O O . GLY A 1 218 ? -17.721 -18.883 10.981 1.00 92.88 218 GLY A O 1
ATOM 1793 N N . GLN A 1 219 ? -19.085 -19.550 12.632 1.00 93.44 219 GLN A N 1
ATOM 1794 C CA . GLN A 1 219 ? -20.271 -18.844 12.137 1.00 93.44 219 GLN A CA 1
ATOM 1795 C C . GLN A 1 219 ? -20.359 -17.420 12.696 1.00 93.44 219 GLN A C 1
ATOM 1797 O O . GLN A 1 219 ? -20.379 -17.208 13.913 1.00 93.44 219 GLN A O 1
ATOM 1802 N N . TYR A 1 220 ? -20.477 -16.447 11.796 1.00 95.50 220 TYR A N 1
ATOM 1803 C CA . TYR A 1 220 ? -20.588 -15.030 12.122 1.00 95.50 220 TYR A CA 1
ATOM 1804 C C . TYR A 1 220 ? -21.449 -14.287 11.096 1.00 95.50 220 TYR A C 1
ATOM 1806 O O . TYR A 1 220 ? -21.696 -14.780 9.998 1.00 95.50 220 TYR A O 1
ATOM 1814 N N . ASN A 1 221 ? -21.875 -13.078 11.455 1.00 95.25 221 ASN A N 1
ATOM 1815 C CA . ASN A 1 221 ? -22.475 -12.112 10.539 1.00 95.25 221 ASN A CA 1
ATOM 1816 C C . ASN A 1 221 ? -21.784 -10.760 10.712 1.00 95.25 221 ASN A C 1
ATOM 1818 O O . ASN A 1 221 ? -21.662 -10.281 11.839 1.00 95.25 221 ASN A O 1
ATOM 1822 N N . TRP A 1 222 ? -21.364 -10.120 9.621 1.00 94.19 222 TRP A N 1
ATOM 1823 C CA . TRP A 1 222 ? -20.926 -8.724 9.671 1.00 94.19 222 TRP A CA 1
ATOM 1824 C C . TRP A 1 222 ? -22.127 -7.824 9.954 1.00 94.19 222 TRP A C 1
ATOM 1826 O O . TRP A 1 222 ? -23.126 -7.874 9.237 1.00 94.19 222 TRP A O 1
ATOM 1836 N N . ILE A 1 223 ? -22.040 -7.028 11.018 1.00 92.12 223 ILE A N 1
ATOM 1837 C CA . ILE A 1 223 ? -23.119 -6.125 11.445 1.00 92.12 223 ILE A CA 1
ATOM 1838 C C . ILE A 1 223 ? -22.760 -4.654 11.227 1.00 92.12 223 ILE A C 1
ATOM 1840 O O . ILE A 1 223 ? -23.650 -3.823 11.072 1.00 92.12 223 ILE A O 1
ATOM 1844 N N . GLU A 1 224 ? -21.466 -4.339 11.190 1.00 88.94 224 GLU A N 1
ATOM 1845 C CA . GLU A 1 224 ? -20.903 -3.027 10.863 1.00 88.94 224 GLU A CA 1
ATOM 1846 C C . GLU A 1 224 ? -19.541 -3.242 10.171 1.00 88.94 224 GLU A C 1
ATOM 1848 O O . GLU A 1 224 ? -19.016 -4.362 10.218 1.00 88.94 224 GLU A O 1
ATOM 1853 N N . PRO A 1 225 ? -18.932 -2.212 9.551 1.00 88.00 225 PRO A N 1
ATOM 1854 C CA . PRO A 1 225 ? -17.562 -2.313 9.058 1.00 88.00 225 PRO A CA 1
ATOM 1855 C C . PRO A 1 225 ? -16.632 -2.836 10.152 1.00 88.00 225 PRO A C 1
ATOM 1857 O O . PRO A 1 225 ? -16.575 -2.286 11.250 1.00 88.00 225 PRO A O 1
ATOM 1860 N N . ASP A 1 226 ? -15.944 -3.935 9.855 1.00 90.50 226 ASP A N 1
ATOM 1861 C CA . ASP A 1 226 ? -14.971 -4.596 10.727 1.00 90.50 226 ASP A CA 1
ATOM 1862 C C . ASP A 1 226 ? -15.519 -5.122 12.062 1.00 90.50 226 ASP A C 1
ATOM 1864 O O . ASP A 1 226 ? -14.747 -5.631 12.878 1.00 90.50 226 ASP A O 1
ATOM 1868 N N . VAL A 1 227 ? -16.838 -5.072 12.275 1.00 92.94 227 VAL A N 1
ATOM 1869 C CA . VAL A 1 227 ? -17.501 -5.615 13.462 1.00 92.94 227 VAL A CA 1
ATOM 1870 C C . VAL A 1 227 ? -18.457 -6.729 13.061 1.00 92.94 227 VAL A C 1
ATOM 1872 O O . VAL A 1 227 ? -19.432 -6.522 12.333 1.00 92.94 227 VAL A O 1
ATOM 1875 N N . LEU A 1 228 ? -18.199 -7.920 13.588 1.00 94.81 228 LEU A N 1
ATOM 1876 C CA . LEU A 1 228 ? -19.044 -9.092 13.410 1.00 94.81 228 LEU A CA 1
ATOM 1877 C C . LEU A 1 228 ? -19.815 -9.426 14.684 1.00 94.81 228 LEU A C 1
ATOM 1879 O O . LEU A 1 228 ? -19.428 -9.051 15.792 1.00 94.81 228 LEU A O 1
ATOM 1883 N N . GLN A 1 229 ? -20.904 -10.165 14.519 1.00 94.25 229 GLN A N 1
ATOM 1884 C CA . GLN A 1 229 ? -21.595 -10.860 15.590 1.00 94.25 229 GLN A CA 1
ATOM 1885 C C . GLN A 1 229 ? -21.425 -12.367 15.403 1.00 94.25 229 GLN A C 1
ATOM 1887 O O . GLN A 1 229 ? -21.746 -12.908 14.344 1.00 94.25 229 GLN A O 1
ATOM 1892 N N . THR A 1 230 ? -20.920 -13.045 16.426 1.00 93.31 230 THR A N 1
ATOM 1893 C CA . THR A 1 230 ? -20.776 -14.506 16.464 1.00 93.31 230 THR A CA 1
ATOM 1894 C C . THR A 1 230 ? -22.117 -15.184 16.757 1.00 93.31 230 THR A C 1
ATOM 1896 O O . THR A 1 230 ? -23.052 -14.561 17.267 1.00 93.31 230 THR A O 1
ATOM 1899 N N . SER A 1 231 ? -22.223 -16.488 16.488 1.00 89.94 231 SER A N 1
ATOM 1900 C CA . SER A 1 231 ? -23.450 -17.265 16.744 1.00 89.94 231 SER A CA 1
ATOM 1901 C C . SER A 1 231 ? -23.890 -17.294 18.217 1.00 89.94 231 SER A C 1
ATOM 1903 O O . SER A 1 231 ? -25.074 -17.448 18.500 1.00 89.94 231 SER A O 1
ATOM 1905 N N . ASP A 1 232 ? -22.953 -17.139 19.158 1.00 88.69 232 ASP A N 1
ATOM 1906 C CA . ASP A 1 232 ? -23.224 -17.027 20.602 1.00 88.69 232 ASP A CA 1
ATOM 1907 C C . ASP A 1 232 ? -23.604 -15.594 21.044 1.00 88.69 232 ASP A C 1
ATOM 1909 O O . ASP A 1 232 ? -23.809 -15.337 22.231 1.00 88.69 232 ASP A O 1
ATOM 1913 N N . GLY A 1 233 ? -23.725 -14.662 20.093 1.00 87.50 233 GLY A N 1
ATOM 1914 C CA . GLY A 1 233 ? -24.205 -13.299 20.302 1.00 87.50 233 GLY A CA 1
ATOM 1915 C C . GLY A 1 233 ? -23.133 -12.276 20.683 1.00 87.50 233 GLY A C 1
ATOM 1916 O O . GLY A 1 233 ? -23.482 -11.103 20.852 1.00 87.50 233 GLY A O 1
ATOM 1917 N N . ARG A 1 234 ? -21.852 -12.666 20.800 1.00 89.56 234 ARG A N 1
ATOM 1918 C CA . ARG A 1 234 ? -20.751 -11.718 21.055 1.00 89.56 234 ARG A CA 1
ATOM 1919 C C . ARG A 1 234 ? -20.539 -10.806 19.852 1.00 89.56 234 ARG A C 1
ATOM 1921 O O . ARG A 1 234 ? -20.643 -11.237 18.707 1.00 89.56 234 ARG A O 1
ATOM 1928 N N . LYS A 1 235 ? -20.205 -9.546 20.119 1.00 92.06 235 LYS A N 1
ATOM 1929 C CA . LYS A 1 235 ? -19.774 -8.599 19.089 1.00 92.06 235 LYS A CA 1
ATOM 1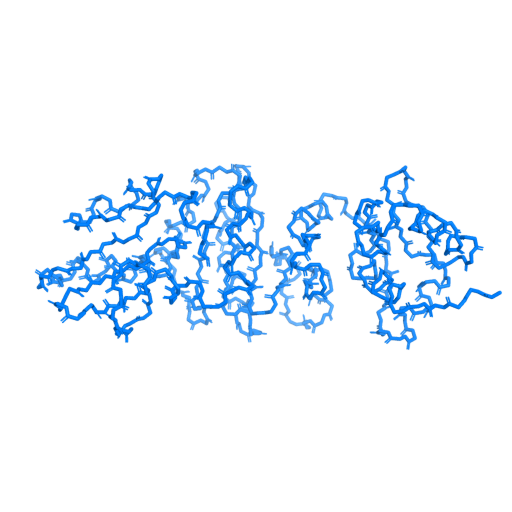930 C C . LYS A 1 235 ? -18.251 -8.573 19.083 1.00 92.06 235 LYS A C 1
ATOM 1932 O O . LYS A 1 235 ? -17.639 -8.503 20.144 1.00 92.06 235 LYS A O 1
ATOM 1937 N N . VAL A 1 236 ? -17.634 -8.643 17.914 1.00 93.75 236 VAL A N 1
ATOM 1938 C CA . VAL A 1 236 ? -16.177 -8.693 17.780 1.00 93.75 236 VAL A CA 1
ATOM 1939 C C . VAL A 1 236 ? -15.733 -7.679 16.742 1.00 93.75 236 VAL A C 1
ATOM 1941 O O . VAL A 1 236 ? -16.187 -7.728 15.605 1.00 93.75 236 VAL A O 1
ATOM 1944 N N . TRP A 1 237 ? -14.837 -6.779 17.127 1.00 94.25 237 TRP A N 1
ATOM 1945 C CA . TRP A 1 237 ? -14.172 -5.843 16.231 1.00 94.25 237 TRP A CA 1
ATOM 1946 C C . TRP A 1 237 ? -12.810 -6.401 15.799 1.00 94.25 237 TRP A C 1
ATOM 1948 O O . TRP A 1 237 ? -11.929 -6.613 16.632 1.00 94.25 237 TRP A O 1
ATOM 1958 N N . ILE A 1 238 ? -12.624 -6.621 14.496 1.00 95.00 238 ILE A N 1
ATOM 1959 C CA . ILE A 1 238 ? -11.349 -7.044 13.900 1.00 95.00 238 ILE A CA 1
ATOM 1960 C C . ILE A 1 238 ? -10.475 -5.807 13.640 1.00 95.00 238 ILE A C 1
ATOM 1962 O O . ILE A 1 238 ? -10.552 -5.179 12.584 1.00 95.00 238 ILE A O 1
ATOM 1966 N N . ALA A 1 239 ? -9.625 -5.465 14.606 1.00 93.38 239 ALA A N 1
ATOM 1967 C CA . ALA A 1 239 ? -8.843 -4.228 14.660 1.00 93.38 239 ALA A CA 1
ATOM 1968 C C . ALA A 1 239 ? -7.384 -4.373 14.161 1.00 93.38 239 ALA A C 1
ATOM 1970 O O . ALA A 1 239 ? -6.522 -3.547 14.462 1.00 93.38 239 ALA A O 1
ATOM 1971 N N . ILE A 1 240 ? -7.101 -5.423 13.383 1.00 92.75 240 ILE A N 1
ATOM 1972 C CA . ILE A 1 240 ? -5.760 -5.775 12.879 1.00 92.75 240 ILE A CA 1
ATOM 1973 C C . ILE A 1 240 ? -5.157 -4.717 11.942 1.00 92.75 240 ILE A C 1
ATOM 1975 O O . ILE A 1 240 ? -3.954 -4.464 12.001 1.00 92.75 240 ILE A O 1
ATOM 1979 N N . GLU A 1 241 ? -5.971 -4.090 11.084 1.00 90.50 241 GLU A N 1
ATOM 1980 C CA . GLU A 1 241 ? -5.477 -3.120 10.088 1.00 90.50 241 GLU A CA 1
ATOM 1981 C C . GLU A 1 241 ? -4.970 -1.823 10.718 1.00 90.50 241 GLU A C 1
ATOM 1983 O O . GLU A 1 241 ? -4.328 -1.037 10.031 1.00 90.50 241 GLU A O 1
ATOM 1988 N N . ASN A 1 242 ? -5.263 -1.581 12.002 1.00 88.75 242 ASN A N 1
ATOM 1989 C CA . ASN A 1 242 ? -5.049 -0.282 12.634 1.00 88.75 242 ASN A CA 1
ATOM 1990 C C . ASN A 1 242 ? -5.649 0.862 11.786 1.00 88.75 242 ASN A C 1
ATOM 1992 O O . ASN A 1 242 ? -4.998 1.872 11.520 1.00 88.75 242 ASN A O 1
ATOM 1996 N N . ASP A 1 243 ? -6.886 0.662 11.313 1.00 94.12 243 ASP A N 1
ATOM 1997 C CA . ASP A 1 243 ? -7.639 1.679 10.581 1.00 94.12 243 ASP A CA 1
ATOM 1998 C C . ASP A 1 243 ? -8.033 2.816 11.531 1.00 94.12 243 ASP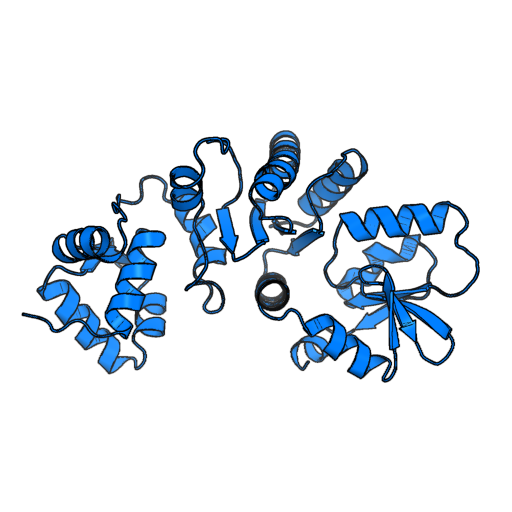 A C 1
ATOM 2000 O O . ASP A 1 243 ? -8.818 2.629 12.470 1.00 94.12 243 ASP A O 1
ATOM 2004 N N . LEU A 1 244 ? -7.485 4.004 11.281 1.00 93.88 244 LEU A N 1
ATOM 2005 C CA . LEU A 1 244 ? -7.693 5.181 12.112 1.00 93.88 244 LEU A CA 1
ATOM 2006 C C . LEU A 1 244 ? -9.159 5.604 12.146 1.00 93.88 244 LEU A C 1
ATOM 2008 O O . LEU A 1 244 ? -9.650 5.979 13.211 1.00 93.88 244 LEU A O 1
ATOM 2012 N N . LEU A 1 245 ? -9.874 5.528 11.020 1.00 93.81 245 LEU A N 1
ATOM 2013 C CA . LEU A 1 245 ? -11.269 5.975 10.959 1.00 93.81 245 LEU A CA 1
ATOM 2014 C C . LEU A 1 245 ? -12.165 5.054 11.786 1.00 93.81 245 LEU A C 1
ATOM 2016 O O . LEU A 1 245 ? -12.931 5.529 12.632 1.00 93.81 245 LEU A O 1
ATOM 2020 N N . GLN A 1 246 ? -11.991 3.740 11.632 1.00 92.06 246 GLN A N 1
ATOM 2021 C CA . GLN A 1 246 ? -12.701 2.758 12.444 1.00 92.06 246 GLN A CA 1
ATOM 2022 C C . GLN A 1 246 ? -12.333 2.877 13.929 1.00 92.06 246 GLN A C 1
ATOM 2024 O O . GLN A 1 246 ? -13.210 2.824 14.793 1.00 92.06 246 GLN A O 1
ATOM 2029 N N . LYS A 1 247 ? -11.058 3.119 14.256 1.00 91.50 247 LYS A N 1
ATOM 2030 C CA . LYS A 1 247 ? -10.611 3.347 15.638 1.00 91.50 247 LYS A CA 1
ATOM 2031 C C . LYS A 1 247 ? -11.282 4.573 16.269 1.00 91.50 247 LYS A C 1
ATOM 2033 O O . LYS A 1 247 ? -11.739 4.487 17.413 1.00 91.50 247 LYS A O 1
ATOM 2038 N N . ILE A 1 248 ? -11.381 5.691 15.543 1.00 90.38 248 ILE A N 1
ATOM 2039 C CA . ILE A 1 248 ? -12.076 6.916 15.987 1.00 90.38 248 ILE A CA 1
ATOM 2040 C C . ILE A 1 248 ? -13.566 6.635 16.224 1.00 90.38 248 ILE A C 1
ATOM 2042 O O . ILE A 1 248 ? -14.121 7.007 17.267 1.00 90.38 248 ILE A O 1
ATOM 2046 N N . TYR A 1 249 ? -14.208 5.947 15.279 1.00 89.88 249 TYR A N 1
ATOM 2047 C CA . TYR A 1 249 ? -15.618 5.575 15.360 1.00 89.88 249 TYR A CA 1
ATOM 2048 C C . TYR A 1 249 ? -15.910 4.695 16.582 1.00 89.88 249 TYR A C 1
ATOM 2050 O O . TYR A 1 249 ? -16.753 5.038 17.419 1.00 89.88 249 TYR A O 1
ATOM 2058 N N . MET A 1 250 ? -15.156 3.604 16.737 1.00 88.62 250 MET A N 1
ATOM 2059 C CA . MET A 1 250 ? -15.315 2.655 17.841 1.00 88.62 250 MET A CA 1
ATOM 2060 C C . MET A 1 250 ? -15.014 3.302 19.193 1.00 88.62 250 MET A C 1
ATOM 2062 O O . MET A 1 250 ? -15.772 3.117 20.144 1.00 88.62 250 MET A O 1
ATOM 2066 N N . THR A 1 251 ? -13.983 4.144 19.266 1.00 87.44 251 THR A N 1
ATOM 2067 C CA . THR A 1 251 ? -13.680 4.963 20.450 1.00 87.44 251 THR A CA 1
ATOM 2068 C C . THR A 1 251 ? -14.877 5.817 20.869 1.00 87.44 251 THR A C 1
ATOM 2070 O O . THR A 1 251 ? -15.230 5.867 22.050 1.00 87.44 251 THR A O 1
ATOM 2073 N N . THR A 1 252 ? -15.507 6.496 19.910 1.00 86.69 252 THR A N 1
ATOM 2074 C CA . THR A 1 252 ? -16.652 7.374 20.176 1.00 86.69 252 THR A CA 1
ATOM 2075 C C . THR A 1 252 ? -17.849 6.573 20.673 1.00 86.69 252 THR A C 1
ATOM 2077 O O . THR A 1 252 ? -18.476 6.971 21.655 1.00 86.69 252 THR A O 1
ATOM 2080 N N . LYS A 1 253 ? -18.122 5.407 20.069 1.00 84.44 253 LYS A N 1
ATOM 2081 C CA . LYS A 1 253 ? -19.165 4.491 20.546 1.00 84.44 253 LYS A CA 1
ATOM 2082 C C . LYS A 1 253 ? -18.921 4.058 21.985 1.00 84.44 253 LYS A C 1
ATOM 2084 O O . LYS A 1 253 ? -19.787 4.261 22.832 1.00 84.44 253 LYS A O 1
ATOM 2089 N N . VAL A 1 254 ? -17.734 3.532 22.283 1.00 81.88 254 VAL A N 1
ATOM 2090 C CA . VAL A 1 254 ? -17.383 3.060 23.633 1.00 81.88 254 VAL A CA 1
ATOM 2091 C C . VAL A 1 254 ? -17.574 4.175 24.668 1.00 81.88 254 VAL A C 1
ATOM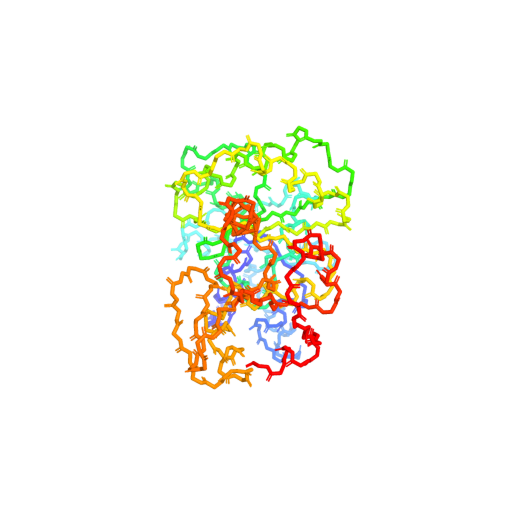 2093 O O . VAL A 1 254 ? -18.226 3.958 25.689 1.00 81.88 254 VAL A O 1
ATOM 2096 N N . LYS A 1 255 ? -17.098 5.396 24.378 1.00 81.25 255 LYS A N 1
ATOM 2097 C CA . LYS A 1 255 ? -17.258 6.564 25.266 1.00 81.25 255 LYS A CA 1
ATOM 2098 C C . LYS A 1 255 ? -18.710 7.020 25.434 1.00 81.25 255 LYS A C 1
ATOM 2100 O O . LYS A 1 255 ? -19.064 7.488 26.511 1.00 81.25 255 LYS A O 1
ATOM 2105 N N . ALA A 1 256 ? -19.548 6.882 24.408 1.00 78.88 256 ALA A N 1
ATOM 2106 C CA . ALA A 1 256 ? -20.958 7.278 24.438 1.00 78.88 256 ALA A CA 1
ATOM 2107 C C . ALA A 1 256 ? -21.854 6.340 25.272 1.00 78.88 256 ALA A C 1
ATOM 2109 O O . ALA A 1 256 ? -23.072 6.502 25.274 1.00 78.88 256 ALA A O 1
ATOM 2110 N N . GLY A 1 257 ? -21.283 5.362 25.980 1.00 67.06 257 GLY A N 1
ATOM 2111 C CA . GLY A 1 257 ? -22.062 4.434 26.793 1.00 67.06 257 GLY A CA 1
ATOM 2112 C C . GLY A 1 257 ? -22.627 3.259 26.000 1.00 67.06 257 GLY A C 1
ATOM 2113 O O . GLY A 1 257 ? -23.528 2.587 26.492 1.00 67.06 257 GLY A O 1
ATOM 2114 N N . PHE A 1 258 ? -22.042 2.912 24.842 1.00 58.09 258 PHE A N 1
ATOM 2115 C CA . PHE A 1 258 ? -22.192 1.574 24.233 1.00 58.09 258 PHE A CA 1
ATOM 2116 C C . PHE A 1 258 ? -21.500 0.475 25.077 1.00 58.09 258 PHE A C 1
ATOM 2118 O O . PHE A 1 258 ? -20.978 -0.512 24.566 1.00 58.09 258 PHE A O 1
ATOM 2125 N N . THR A 1 259 ? -21.509 0.634 26.400 1.00 51.78 259 THR A N 1
ATOM 2126 C CA . THR A 1 259 ? -21.160 -0.362 27.411 1.00 51.78 259 THR A CA 1
ATOM 2127 C C . THR A 1 259 ? -22.312 -1.335 27.677 1.00 51.78 259 THR A C 1
ATOM 2129 O O . THR A 1 259 ? -22.246 -2.131 28.616 1.00 51.78 259 THR A O 1
ATOM 2132 N N . GLU A 1 260 ? -23.332 -1.379 26.814 1.00 48.50 260 GLU A N 1
ATOM 2133 C CA . GLU A 1 260 ? -24.227 -2.533 26.713 1.00 48.50 260 GLU A CA 1
ATOM 2134 C C . GLU A 1 260 ? -23.490 -3.733 26.081 1.00 48.50 260 GLU A C 1
ATOM 2136 O O . GLU A 1 260 ? -23.701 -4.113 24.935 1.00 48.50 260 GLU A O 1
ATOM 2141 N N . LYS A 1 261 ? -22.605 -4.319 26.898 1.00 53.88 261 LYS A N 1
ATOM 2142 C CA . LYS A 1 261 ? -22.157 -5.718 26.937 1.00 53.88 261 LYS A CA 1
ATOM 2143 C C . LYS A 1 261 ? -21.545 -6.303 25.648 1.00 53.88 261 LYS A C 1
ATOM 2145 O O . LYS A 1 261 ? -22.236 -6.736 24.732 1.00 53.88 261 LYS A O 1
ATOM 2150 N N . ASN A 1 262 ? -20.224 -6.502 25.733 1.00 69.50 262 ASN A N 1
ATOM 2151 C CA . ASN A 1 262 ? -19.422 -7.518 25.032 1.00 69.50 262 ASN A CA 1
ATOM 2152 C C . ASN A 1 262 ? -18.998 -7.215 23.584 1.00 69.50 262 ASN A C 1
ATOM 2154 O O . ASN A 1 262 ? -19.172 -8.072 22.717 1.00 69.50 262 ASN A O 1
ATOM 2158 N N . ILE A 1 263 ? -18.390 -6.047 23.331 1.00 85.50 263 ILE A N 1
ATOM 2159 C CA . ILE A 1 263 ? -17.493 -5.905 22.171 1.00 85.50 263 ILE A CA 1
ATOM 2160 C C . ILE A 1 263 ? -16.103 -6.410 22.575 1.00 85.50 263 ILE A C 1
ATOM 2162 O O . ILE A 1 263 ? -15.473 -5.871 23.483 1.00 85.50 263 ILE A O 1
ATOM 2166 N N . GLU A 1 264 ? -15.661 -7.477 21.922 1.00 91.50 264 GLU A N 1
ATOM 2167 C CA . GLU A 1 264 ? -14.306 -8.021 21.982 1.00 91.50 264 GLU A CA 1
ATOM 2168 C C . GLU A 1 264 ? -13.469 -7.397 20.858 1.00 91.50 264 GLU A C 1
ATOM 2170 O O . GLU A 1 264 ? -13.963 -7.222 19.746 1.00 91.50 264 GLU A O 1
ATOM 2175 N N . VAL A 1 265 ? -12.216 -7.045 21.131 1.00 94.06 265 VAL A N 1
ATOM 2176 C CA . VAL A 1 265 ? -11.274 -6.534 20.129 1.00 94.06 265 VAL A CA 1
ATOM 2177 C C . VAL A 1 265 ? -10.328 -7.651 19.736 1.00 94.06 265 VAL A C 1
ATOM 2179 O O . VAL A 1 265 ? -9.752 -8.305 20.599 1.00 94.06 265 VAL A O 1
ATOM 2182 N N . VAL A 1 266 ? -10.149 -7.854 18.438 1.00 95.50 266 VAL A N 1
ATOM 2183 C CA . VAL A 1 266 ? -9.174 -8.786 17.881 1.00 95.50 266 VAL A CA 1
ATOM 2184 C C . VAL A 1 266 ? -8.045 -7.996 17.236 1.00 95.50 266 VAL A C 1
ATOM 2186 O O . VAL A 1 266 ? -8.283 -7.251 16.285 1.00 95.50 266 VAL A O 1
ATOM 2189 N N . CYS A 1 267 ? -6.822 -8.160 17.730 1.00 95.12 267 CYS A N 1
ATOM 2190 C CA . CYS A 1 267 ? -5.630 -7.487 17.210 1.00 95.12 267 CYS A CA 1
ATOM 2191 C C . CYS A 1 267 ? -4.405 -8.411 17.257 1.00 95.12 267 CYS A C 1
ATOM 2193 O O . CYS A 1 267 ? -4.467 -9.514 17.807 1.00 95.12 267 CYS A O 1
ATOM 2195 N N . PHE A 1 268 ? -3.284 -7.973 16.682 1.00 94.25 268 PHE A N 1
ATOM 2196 C CA . PHE A 1 268 ? -2.013 -8.664 16.901 1.00 94.25 268 PHE A CA 1
ATOM 2197 C C . PHE A 1 268 ? -1.527 -8.499 18.343 1.00 94.25 268 PHE A C 1
ATOM 2199 O O . PHE A 1 268 ? -1.908 -7.549 19.031 1.00 94.25 268 PHE A O 1
ATOM 2206 N N . GLU A 1 269 ? -0.681 -9.424 18.798 1.00 93.00 269 GLU A N 1
ATOM 2207 C CA . GLU A 1 269 ? -0.076 -9.377 20.136 1.00 93.00 269 GLU A CA 1
ATOM 2208 C C . GLU A 1 269 ? 0.656 -8.053 20.390 1.00 93.00 269 GLU A C 1
ATOM 2210 O O . GLU A 1 269 ? 0.482 -7.436 21.436 1.00 93.00 269 GLU A O 1
ATOM 2215 N N . GLU A 1 270 ? 1.392 -7.556 19.399 1.00 88.00 270 GLU A N 1
ATOM 2216 C CA . GLU A 1 270 ? 2.157 -6.310 19.481 1.00 88.00 270 GLU A CA 1
ATOM 2217 C C . GLU A 1 270 ? 1.280 -5.047 19.418 1.00 88.00 270 GLU A C 1
ATOM 2219 O O . GLU A 1 270 ? 1.779 -3.939 19.601 1.00 88.00 270 GLU A O 1
ATOM 2224 N N . GLN A 1 271 ? -0.019 -5.194 19.138 1.00 89.56 271 GLN A N 1
ATOM 2225 C CA . GLN A 1 271 ? -0.985 -4.096 19.033 1.00 89.56 271 GLN A CA 1
ATOM 2226 C C . GLN A 1 271 ? -1.861 -3.952 20.286 1.00 89.56 271 GLN A C 1
ATOM 2228 O O . GLN A 1 271 ? -2.702 -3.056 20.326 1.00 89.56 271 GLN A O 1
ATOM 2233 N N . GLU A 1 272 ? -1.700 -4.808 21.300 1.00 89.81 272 GLU A N 1
ATOM 2234 C CA . GLU A 1 272 ? -2.551 -4.820 22.501 1.00 89.81 272 GLU A CA 1
ATOM 2235 C C . GLU A 1 272 ? -2.620 -3.438 23.173 1.00 89.81 272 GLU A C 1
ATOM 2237 O O . GLU A 1 272 ? -3.713 -2.903 23.377 1.00 89.81 272 GLU A O 1
ATOM 2242 N N . GLU A 1 273 ? -1.460 -2.805 23.387 1.00 88.69 273 GLU A N 1
ATOM 2243 C CA . GLU A 1 273 ? -1.322 -1.482 24.021 1.00 88.69 273 GLU A CA 1
ATOM 2244 C C . GLU A 1 273 ? -2.147 -0.374 23.335 1.00 88.69 273 GLU A C 1
ATOM 2246 O O . GLU A 1 273 ? -2.534 0.610 23.967 1.00 88.69 273 GLU A O 1
ATOM 2251 N N . ILE A 1 274 ? -2.467 -0.535 22.045 1.00 86.19 274 ILE A N 1
ATOM 2252 C CA . ILE A 1 274 ? -3.246 0.433 21.262 1.00 86.19 274 ILE A CA 1
ATOM 2253 C C . ILE A 1 274 ? -4.703 0.492 21.754 1.00 86.19 274 ILE A C 1
ATOM 2255 O O . ILE A 1 274 ? -5.351 1.543 21.661 1.00 86.19 274 ILE A O 1
ATOM 2259 N N . TYR A 1 275 ? -5.218 -0.624 22.280 1.00 88.75 275 TYR A N 1
ATOM 2260 C CA . TYR A 1 275 ? -6.633 -0.818 22.604 1.00 88.75 275 TYR A CA 1
ATOM 2261 C C . TYR A 1 275 ? -6.909 -1.025 24.100 1.00 88.75 275 TYR A C 1
ATOM 2263 O O . TYR A 1 275 ? -8.062 -0.897 24.511 1.00 88.75 275 TYR A O 1
ATOM 2271 N N . GLU A 1 276 ? -5.889 -1.287 24.926 1.00 86.62 276 GLU A N 1
ATOM 2272 C CA . GLU A 1 276 ? -6.027 -1.541 26.375 1.00 86.62 276 GLU A CA 1
ATOM 2273 C C . GLU A 1 276 ? -6.848 -0.478 27.113 1.00 86.62 276 GLU A C 1
ATOM 2275 O O . GLU A 1 276 ? -7.711 -0.795 27.935 1.00 86.62 276 GLU A O 1
ATOM 2280 N N . TRP A 1 277 ? -6.628 0.797 26.788 1.00 82.62 277 TRP A N 1
ATOM 2281 C CA . TRP A 1 277 ? -7.289 1.925 27.449 1.00 82.62 277 TRP A CA 1
ATOM 2282 C C . TRP A 1 277 ? -8.816 1.955 27.242 1.00 82.62 277 TRP A C 1
ATOM 2284 O O . TRP A 1 277 ? -9.513 2.660 27.973 1.00 82.62 277 TRP A O 1
ATOM 2294 N N . LEU A 1 278 ? -9.354 1.188 26.282 1.00 84.38 278 LEU A N 1
ATOM 2295 C CA . LEU A 1 278 ? -10.798 1.041 26.067 1.00 84.38 278 LEU A CA 1
ATOM 2296 C C . LEU A 1 278 ? -11.473 0.148 27.122 1.00 84.38 278 LEU A C 1
ATOM 2298 O O . LEU A 1 278 ? -12.701 0.144 27.206 1.00 84.38 278 LEU A O 1
ATOM 2302 N N . GLY A 1 279 ? -10.708 -0.622 27.908 1.00 83.75 279 GLY A N 1
ATOM 2303 C CA . GLY A 1 279 ? -11.250 -1.536 28.922 1.00 83.75 279 GLY A CA 1
ATOM 2304 C C . GLY A 1 279 ? -12.083 -2.692 28.348 1.00 83.75 279 GLY A C 1
ATOM 2305 O O . GLY A 1 279 ? -12.920 -3.258 29.052 1.00 83.75 279 GLY A O 1
ATOM 2306 N N . LEU A 1 280 ? -11.892 -3.021 27.067 1.00 87.38 280 LEU A N 1
ATOM 2307 C CA . LEU A 1 280 ? -12.582 -4.110 26.372 1.00 87.38 280 LEU A CA 1
ATOM 2308 C C . LEU A 1 280 ? -11.822 -5.432 26.526 1.00 87.38 280 LEU A C 1
ATOM 2310 O O . LEU A 1 280 ? -10.625 -5.452 26.805 1.00 87.38 280 LEU A O 1
ATOM 2314 N N . LYS A 1 281 ? -12.508 -6.557 26.293 1.00 90.62 281 LYS A N 1
ATOM 2315 C CA . LYS A 1 281 ? -11.827 -7.849 26.153 1.00 90.62 281 LYS A CA 1
ATOM 2316 C C . LYS A 1 281 ? -10.982 -7.817 24.878 1.00 90.62 281 LYS A C 1
ATOM 2318 O O . LYS A 1 281 ? -11.527 -7.545 23.812 1.00 90.62 281 LYS A O 1
ATOM 2323 N N . ILE A 1 282 ? -9.699 -8.151 24.985 1.00 93.12 282 ILE A N 1
ATOM 2324 C CA . ILE A 1 282 ? -8.783 -8.250 23.846 1.00 93.12 282 ILE A CA 1
ATOM 2325 C C . ILE A 1 282 ? -8.461 -9.724 23.586 1.00 93.12 282 ILE A C 1
ATOM 2327 O O . ILE A 1 282 ? -8.063 -10.455 24.494 1.00 93.12 282 ILE A O 1
ATOM 2331 N N . THR A 1 283 ? -8.632 -10.150 22.341 1.00 93.81 283 THR A N 1
ATOM 2332 C CA . THR A 1 283 ? -8.177 -11.437 21.817 1.00 93.81 283 THR A CA 1
ATOM 2333 C C . THR A 1 283 ? -7.013 -11.184 20.879 1.00 93.81 283 THR A C 1
ATOM 2335 O O . THR A 1 283 ? -7.126 -10.458 19.893 1.00 93.81 283 THR A O 1
ATOM 2338 N N . LYS A 1 284 ? -5.876 -11.788 21.208 1.00 94.69 284 LYS A N 1
ATOM 2339 C CA . LYS A 1 284 ? -4.621 -11.578 20.496 1.00 94.69 284 LYS A CA 1
ATOM 2340 C C . LYS A 1 284 ? -4.387 -12.687 19.490 1.00 94.69 284 LYS A C 1
ATOM 2342 O O . LYS A 1 284 ? -4.698 -13.845 19.763 1.00 94.69 284 LYS A O 1
ATOM 2347 N N . ILE A 1 285 ? -3.833 -12.319 18.344 1.00 94.50 285 ILE A N 1
ATOM 2348 C CA . ILE A 1 285 ? -3.415 -13.254 17.305 1.00 94.50 285 ILE A CA 1
ATOM 2349 C C . ILE A 1 285 ? -1.919 -13.093 17.078 1.00 94.50 285 ILE A C 1
ATOM 2351 O O . ILE A 1 285 ? -1.419 -11.977 16.928 1.00 94.50 285 ILE A O 1
ATOM 2355 N N . CYS A 1 286 ? -1.215 -14.214 16.974 1.00 92.88 286 CYS A N 1
ATOM 2356 C CA . CYS A 1 286 ? 0.177 -14.219 16.555 1.00 92.88 286 CYS A CA 1
ATOM 2357 C C . CYS A 1 286 ? 0.291 -13.955 15.041 1.00 92.88 286 CYS A C 1
ATOM 2359 O O . CYS A 1 286 ? -0.409 -14.569 14.227 1.00 92.88 286 CYS A O 1
ATOM 2361 N N . LEU A 1 287 ? 1.229 -13.093 14.635 1.00 90.56 287 LEU A N 1
ATOM 2362 C CA . LEU A 1 287 ? 1.502 -12.785 13.223 1.00 90.56 287 LEU A CA 1
ATOM 2363 C C . LEU A 1 287 ? 1.763 -14.035 12.369 1.00 90.56 287 LEU A C 1
ATOM 2365 O O . LEU A 1 287 ? 1.309 -14.124 11.226 1.00 90.56 287 LEU A O 1
ATOM 2369 N N . GLU A 1 288 ? 2.469 -15.029 12.911 1.00 89.31 288 GLU A N 1
ATOM 2370 C CA . GLU A 1 288 ? 2.745 -16.277 12.193 1.00 89.31 288 GLU A CA 1
ATOM 2371 C C . GLU A 1 288 ? 1.480 -17.088 11.910 1.00 89.31 288 GLU A C 1
ATOM 2373 O O . GLU A 1 288 ? 1.383 -17.754 10.878 1.00 89.31 288 GLU A O 1
ATOM 2378 N N . GLU A 1 289 ? 0.507 -17.057 12.820 1.00 88.00 289 GLU A N 1
ATOM 2379 C CA . GLU A 1 289 ? -0.776 -17.731 12.635 1.00 88.00 289 GLU A CA 1
ATOM 2380 C C . GLU A 1 289 ? -1.656 -17.009 11.627 1.00 88.00 289 GLU A C 1
ATOM 2382 O O . GLU A 1 289 ? -2.387 -17.674 10.887 1.00 88.00 289 GLU A O 1
ATOM 2387 N N . PHE A 1 290 ? -1.566 -15.678 11.589 1.00 93.06 290 PHE A N 1
ATOM 2388 C CA . PHE A 1 290 ? -2.251 -14.838 10.616 1.00 93.06 290 PHE A CA 1
ATOM 2389 C C . PHE A 1 290 ? -1.735 -15.078 9.199 1.00 93.06 290 PHE A C 1
ATOM 2391 O O . PHE A 1 290 ? -2.522 -15.290 8.286 1.00 93.06 290 PHE A O 1
ATOM 2398 N N . PHE A 1 291 ? -0.415 -15.150 9.006 1.00 90.25 291 PHE A N 1
ATOM 2399 C CA . PHE A 1 291 ? 0.169 -15.397 7.683 1.00 90.25 291 PHE A CA 1
ATOM 2400 C C . PHE A 1 291 ? -0.094 -16.803 7.113 1.00 90.25 291 PHE A C 1
ATOM 2402 O O . PHE A 1 291 ? 0.271 -17.065 5.967 1.00 90.25 291 PHE A O 1
ATOM 2409 N N . LYS A 1 292 ? -0.697 -17.708 7.893 1.00 87.50 292 LYS A N 1
ATOM 2410 C CA . LYS A 1 292 ? -1.126 -19.046 7.448 1.00 87.50 292 LYS A CA 1
ATOM 2411 C C . LYS A 1 292 ? -2.581 -19.081 6.951 1.00 87.50 292 LYS A C 1
ATOM 2413 O O . LYS A 1 292 ? -3.041 -20.157 6.575 1.00 87.50 292 LYS A O 1
ATOM 2418 N N . ILE A 1 293 ? -3.298 -17.957 7.016 1.00 84.06 293 ILE A N 1
ATOM 2419 C CA . ILE A 1 293 ? -4.697 -17.777 6.584 1.00 84.06 293 ILE A CA 1
ATOM 2420 C C . ILE A 1 293 ? -4.723 -17.313 5.122 1.00 84.06 293 ILE A C 1
ATOM 2422 O O . ILE A 1 293 ? -5.566 -17.823 4.346 1.00 84.06 293 ILE A O 1
#

Foldseek 3Di:
DDDQDPLNVQVLLLLLQLQKDFLVLQCVSQDDPVRSVVVVVVCCVVQQWDDDPDTMIGGGPVSQVVCCVPVVGRRDHDPDPVLSVQLCLQCSPPLRSRQWGAPVNVCVVDVPQPPPAQFRTAGQLETEHEAEPPRDLVVLLSNVVSQLVVLVVRNQEYEYEYQDPVSVVSNLVSLLVDDRPSHDWYFYFYPDPLRSVVVSCVRRPPCLLVVVCCVPQNDWDDPDVQWIAGPVGAIEHECARVTSVVVSVVLVCLVVPVVPDHYEYEYAPVCCVVCVVSVHHYDHDHSVRSVVD

Solvent-accessible surface area (backbone atoms only — not comparable to full-atom values): 16335 Å² total; per-residue (Å²): 134,85,83,83,46,75,49,49,51,51,47,51,53,41,23,49,66,60,36,42,43,44,59,66,61,54,27,62,61,54,40,58,76,69,59,21,54,58,46,52,50,52,34,41,78,64,27,33,29,34,77,43,82,94,60,31,37,25,61,15,71,52,27,41,53,48,36,34,76,76,68,70,42,84,64,60,80,87,85,50,68,71,62,48,53,62,26,47,76,59,41,60,36,88,90,37,38,89,64,41,39,40,36,69,61,48,50,71,74,33,89,84,52,64,90,80,51,63,48,39,24,33,44,85,44,30,35,34,32,76,44,59,71,88,62,53,69,68,57,55,52,49,44,58,50,40,46,38,54,43,12,74,75,59,23,27,26,34,40,41,31,26,63,41,70,70,58,50,56,51,49,52,58,52,52,77,75,53,87,54,94,51,40,76,42,39,27,56,33,52,66,44,75,67,32,53,54,47,50,58,40,70,79,71,39,88,58,54,64,58,55,49,46,37,74,77,60,55,53,67,43,78,77,49,92,59,26,32,33,37,82,89,69,46,34,38,34,62,53,64,62,47,36,49,53,60,51,54,52,52,52,50,42,52,73,72,61,63,70,78,72,56,60,33,38,33,30,38,62,92,48,46,81,81,51,55,91,74,74,55,55,75,47,70,40,57,69,75,64,56,79,72,109

Mean predicted aligned error: 5.14 Å

Radius of gyration: 21.86 Å; Cα contacts (8 Å, |Δi|>4): 437; chains: 1; bounding box: 50×41×64 Å

Sequence (293 aa):
MVIITERDEKLLSVIARFRRIDYDTARLILGSRWGSHKRIKKLLDSRYLAKDGKSCLKLGQSGKTWAYEHLGITVEDVDDEERWEKVIEIGLRPKLLYDFIPSWVLKENIENLSPMNQAIGVYHNFALFNIKANTPEKVLKDCMNDIDELARYGYENAILVFERKEENEKLETIAFMKSFPNTNKIICLPKNEIGLRLLDIFVTNDTWKDKLAEKLFGQYNWIEPDVLQTSDGRKVWIAIENDLLQKIYMTTKVKAGFTEKNIEVVCFEEQEEIYEWLGLKITKICLEEFFKI

pLDDT: mean 90.94, std 6.72, range [48.5, 98.0]

Organism: NCBI:txid632516

Secondary structure (DSSP, 8-state):
-PPP-HHHHHHHHHHHHHSEEEHHHHHHHH-SHHHHHHHHHHHHHTTSEEEETTTEEEE-HHHHHHHHHHH----PPPS-HHHHHHHHHHHTSTTTTTTEEEHHHHHHH-TTS-TT----EEETTEEEEEE-TT--HHHHHHHHHHHHHHHTTT--EEEEEESSHHHHHHHHHHHHTS--SS-SEEEEEESSHHHHHHHHHHTT-TTHHHHHHHHHHSSEEEEETTEEEETTS-EEEE-TT-BHHHHHHHHHHHHTT--SS-EEEEEEGGGHHHHGGG--EEEEE-HHHHTT-